Protein AF-A0A2X1SJS6-F1 (afdb_monomer_lite)

Sequence (218 aa):
MPFTRFRHQGGMMRRHAPERYYHTRVKRGVTGMHDTWLILGGQQWEADRELARETVSLRITGTNGQLPRRALQSTLLDRCESISATPLTVRNLCRPTLPAYPPAEDRYHWRVMSHLGTRFLNMMSSAEVLRGTLSLYNWREDELNNRRLDAILAVSHHRIQRFEQGFLLRGLDIEVTLDGSRFTGAGDVHLFGDMLNRFFRTVCRYESVQPADAHCST

InterPro domains:
  IPR010272 Type VI secretion system TssF [PF05947] (2-208)
  IPR010272 Type VI secretion system TssF [PTHR35370] (2-204)

Foldseek 3Di:
DEPVVVVVVDDPCPVPDDQKYKYWDWDQDPVRDIDIDIGIDHVVVVVCVVPPDDDDDDDDDDDDAPDDLVVQQPDFPQDDDPPDPDDDGDGDPDRDDHDQDQDPDDCLVVLVVVLLDLCNVVVPQFLVSVLVNVVSVVSVVDPLVVLQSVQFDGKHKDWDWDDDPNDIAIEIAIETEGAQVSHPHPVRVVVVQVVVQVVCVSNDPGPDYDRHDYDYDD

pLDDT: mean 77.94, std 13.9, range [31.02, 95.0]

Secondary structure (DSSP, 8-state):
-BTHHHHTT-SGGGGS--SSEEEEEEEE-TTS-EEEEEEEESHHHHHGGG-S-------------S--HHHHHH---------SSS------SSPPPPP-PPP-STTHHHHHHHHTSTTGGGG-SSHHHHHHHHGGG-TT--HHHHHHHHTEEEEEEEEEEEEETTEEEEEEEEEEEEEGGGSSSHHHHHHHHHHHHHHHHHH--SS-B----EEEE-

Structure (mmCIF, N/CA/C/O backbone):
data_AF-A0A2X1SJS6-F1
#
_entry.id   AF-A0A2X1SJS6-F1
#
loop_
_atom_site.group_PDB
_atom_site.id
_atom_site.type_symbol
_atom_site.label_atom_id
_atom_site.label_alt_id
_atom_site.label_comp_id
_atom_site.label_asym_id
_atom_site.label_entity_id
_atom_site.label_seq_id
_atom_site.pdbx_PDB_ins_code
_atom_site.Cartn_x
_atom_site.Cartn_y
_atom_site.Cartn_z
_atom_site.occupancy
_atom_site.B_iso_or_equiv
_atom_site.auth_seq_id
_atom_site.auth_comp_id
_atom_site.auth_asym_id
_atom_site.auth_atom_id
_atom_site.pdbx_PDB_model_num
ATOM 1 N N . MET A 1 1 ? 24.463 8.282 -15.030 1.00 64.62 1 MET A N 1
ATOM 2 C CA . MET A 1 1 ? 23.874 8.026 -13.686 1.00 64.62 1 MET A CA 1
ATOM 3 C C . MET A 1 1 ? 22.346 8.133 -13.721 1.00 64.62 1 MET A C 1
ATOM 5 O O . MET A 1 1 ? 21.852 8.904 -14.534 1.00 64.62 1 MET A O 1
ATOM 9 N N . PRO A 1 2 ? 21.584 7.410 -12.877 1.00 74.06 2 PRO A N 1
ATOM 10 C CA . PRO A 1 2 ? 20.136 7.609 -12.772 1.00 74.06 2 PRO A CA 1
ATOM 11 C C . PRO A 1 2 ? 19.808 8.997 -12.206 1.00 74.06 2 PRO A C 1
ATOM 13 O O . PRO A 1 2 ? 20.375 9.396 -11.186 1.00 74.06 2 PRO A O 1
ATOM 16 N N . PHE A 1 3 ? 18.860 9.701 -12.823 1.00 66.69 3 PHE A N 1
ATOM 17 C CA . PHE A 1 3 ? 18.430 11.049 -12.428 1.00 66.69 3 PHE A CA 1
ATOM 18 C C . PHE A 1 3 ? 17.933 11.139 -10.973 1.00 66.69 3 PHE A C 1
ATOM 20 O O . PHE A 1 3 ? 18.112 12.146 -10.289 1.00 66.69 3 PHE A O 1
ATOM 27 N N . THR A 1 4 ? 17.336 10.064 -10.457 1.00 66.50 4 THR A N 1
ATOM 28 C CA . THR A 1 4 ? 16.814 10.006 -9.085 1.00 66.50 4 THR A CA 1
ATOM 29 C C . THR A 1 4 ? 17.911 10.115 -8.022 1.00 66.50 4 THR A C 1
ATOM 31 O O . THR A 1 4 ? 17.668 10.699 -6.969 1.00 66.50 4 THR A O 1
ATOM 34 N N . ARG A 1 5 ? 19.143 9.654 -8.287 1.00 63.00 5 ARG A N 1
ATOM 35 C CA . ARG A 1 5 ? 20.213 9.637 -7.270 1.00 63.00 5 ARG A CA 1
ATOM 36 C C . ARG A 1 5 ? 20.606 11.023 -6.757 1.00 63.00 5 ARG A C 1
ATOM 38 O O . ARG A 1 5 ? 20.902 11.147 -5.577 1.00 63.00 5 ARG A O 1
ATOM 45 N N . PHE A 1 6 ? 20.574 12.053 -7.600 1.00 64.56 6 PHE A N 1
ATOM 46 C CA . PHE A 1 6 ? 20.927 13.415 -7.180 1.00 64.56 6 PHE A CA 1
ATOM 47 C C . PHE A 1 6 ? 19.705 14.292 -6.869 1.00 64.56 6 PHE A C 1
ATOM 49 O O . PHE A 1 6 ? 19.816 15.262 -6.125 1.00 64.56 6 PHE A O 1
ATOM 56 N N . ARG A 1 7 ? 18.505 13.953 -7.367 1.00 63.94 7 ARG A N 1
ATOM 57 C CA . ARG A 1 7 ? 17.276 14.697 -7.032 1.00 63.94 7 ARG A CA 1
ATOM 58 C C . ARG A 1 7 ? 16.832 14.488 -5.580 1.00 63.94 7 ARG A C 1
ATOM 60 O O . ARG A 1 7 ? 16.341 15.429 -4.961 1.00 63.94 7 ARG A O 1
ATOM 67 N N . HIS A 1 8 ? 17.022 13.288 -5.029 1.00 59.72 8 HIS A N 1
ATOM 68 C CA . HIS A 1 8 ? 16.677 12.990 -3.633 1.00 59.72 8 HIS A CA 1
ATOM 69 C C . HIS A 1 8 ? 17.567 13.723 -2.610 1.00 59.72 8 HIS A C 1
ATOM 71 O O . HIS A 1 8 ? 17.189 13.809 -1.447 1.00 59.72 8 HIS A O 1
ATOM 77 N N . GLN A 1 9 ? 18.696 14.306 -3.035 1.00 59.72 9 GLN A N 1
ATOM 78 C CA . GLN A 1 9 ? 19.573 15.123 -2.185 1.00 59.72 9 GLN A CA 1
ATOM 79 C C . GLN A 1 9 ? 19.167 16.608 -2.116 1.00 59.72 9 GLN A C 1
ATOM 81 O O . GLN A 1 9 ? 19.864 17.401 -1.497 1.00 59.72 9 GLN A O 1
ATOM 86 N N . GLY A 1 10 ? 18.022 16.982 -2.702 1.00 52.97 10 GLY A N 1
ATOM 87 C CA . GLY A 1 10 ? 17.385 18.280 -2.485 1.00 52.97 10 GLY A CA 1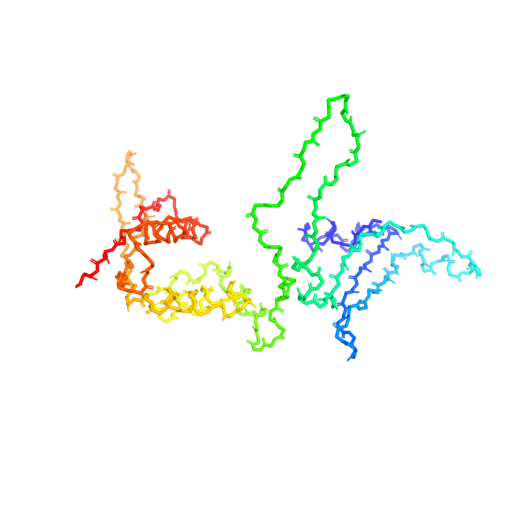
ATOM 88 C C . GLY A 1 10 ? 18.084 19.452 -3.176 1.00 52.97 10 GLY A C 1
ATOM 89 O O . GLY A 1 10 ? 18.996 20.044 -2.624 1.00 52.97 10 GLY A O 1
ATOM 90 N N . GLY A 1 11 ? 17.590 19.834 -4.360 1.00 51.78 11 GLY A N 1
ATOM 91 C CA . GLY A 1 11 ? 17.609 21.196 -4.934 1.00 51.78 11 GLY A CA 1
ATOM 92 C C . GLY A 1 11 ? 18.945 21.900 -5.245 1.00 51.78 11 GLY A C 1
ATOM 93 O O . GLY A 1 11 ? 19.028 22.587 -6.263 1.00 51.78 11 GLY A O 1
ATOM 94 N N . MET A 1 12 ? 19.994 21.740 -4.437 1.00 46.97 12 MET A N 1
ATOM 95 C CA . MET A 1 12 ? 21.245 22.507 -4.521 1.00 46.97 12 MET A CA 1
ATOM 96 C C . MET A 1 12 ? 22.206 22.027 -5.622 1.00 46.97 12 MET A C 1
ATOM 98 O O . MET A 1 12 ? 23.241 22.645 -5.856 1.00 46.97 12 MET A O 1
ATOM 102 N N . MET A 1 13 ? 21.859 20.979 -6.375 1.00 52.38 13 MET A N 1
ATOM 103 C CA . MET A 1 13 ? 22.708 20.427 -7.439 1.00 52.38 13 MET A CA 1
ATOM 104 C C . MET A 1 13 ? 22.302 20.821 -8.868 1.00 52.38 13 MET A C 1
ATOM 106 O O . MET A 1 13 ? 22.714 20.153 -9.808 1.00 52.38 13 MET A O 1
ATOM 110 N N . ARG A 1 14 ? 21.583 21.933 -9.105 1.00 53.19 14 ARG A N 1
ATOM 111 C CA . ARG A 1 14 ? 21.482 22.462 -10.491 1.00 53.19 14 ARG A CA 1
ATOM 112 C C . ARG A 1 14 ? 22.864 22.744 -11.109 1.00 53.19 14 ARG A C 1
ATOM 114 O O . ARG A 1 14 ? 23.004 22.636 -12.317 1.00 53.19 14 ARG A O 1
ATOM 121 N N . ARG A 1 15 ? 23.874 23.053 -10.281 1.00 55.06 15 ARG A N 1
ATOM 122 C CA . ARG A 1 15 ? 25.277 23.259 -10.692 1.00 55.06 15 ARG A CA 1
ATOM 123 C C . ARG A 1 15 ? 26.152 21.991 -10.663 1.00 55.06 15 ARG A C 1
ATOM 125 O O . ARG A 1 15 ? 27.258 22.037 -11.171 1.00 55.06 15 ARG A O 1
ATOM 132 N N . HIS A 1 16 ? 25.668 20.885 -10.091 1.00 58.38 16 HIS A N 1
ATOM 133 C CA . HIS A 1 16 ? 26.408 19.616 -9.943 1.00 58.38 16 HIS A CA 1
ATOM 134 C C . HIS A 1 16 ? 25.675 18.440 -10.609 1.00 58.38 16 HIS A C 1
ATOM 136 O O . HIS A 1 16 ? 25.892 17.279 -10.259 1.00 58.38 16 HIS A O 1
ATOM 142 N N . ALA A 1 17 ? 24.753 18.723 -11.534 1.00 63.69 17 ALA A N 1
ATOM 143 C CA . ALA A 1 17 ? 24.128 17.673 -12.321 1.00 63.69 17 ALA A CA 1
ATOM 144 C C . ALA A 1 17 ? 25.237 16.948 -13.108 1.00 63.69 17 ALA A C 1
ATOM 146 O O . ALA A 1 17 ? 26.016 17.621 -13.783 1.00 63.69 17 ALA A O 1
ATOM 147 N N . PRO A 1 18 ? 25.341 15.609 -13.022 1.00 70.94 18 PRO A N 1
ATOM 148 C CA . PRO A 1 18 ? 26.356 14.868 -13.759 1.00 70.94 18 PRO A CA 1
ATOM 149 C C . PRO A 1 18 ? 26.253 15.145 -15.259 1.00 70.94 18 PRO A C 1
ATOM 151 O O . PRO A 1 18 ? 25.148 15.253 -15.791 1.00 70.94 18 PRO A O 1
ATOM 154 N N . GLU A 1 19 ? 27.389 15.171 -15.950 1.00 73.06 19 GLU A N 1
ATOM 155 C CA . GLU A 1 19 ? 27.455 15.467 -17.388 1.00 73.06 19 GLU A CA 1
ATOM 156 C C . GLU A 1 19 ? 26.656 14.472 -18.246 1.00 73.06 19 GLU A C 1
ATOM 158 O O . GLU A 1 19 ? 26.154 14.834 -19.309 1.00 73.06 19 GLU A O 1
ATOM 163 N N . ARG A 1 20 ? 26.478 13.237 -17.748 1.00 79.62 20 ARG A N 1
ATOM 164 C CA . ARG A 1 20 ? 25.642 12.187 -18.345 1.00 79.62 20 ARG A CA 1
ATOM 165 C C . ARG A 1 20 ? 24.699 11.564 -17.317 1.00 79.62 20 ARG A C 1
ATOM 167 O O . ARG A 1 20 ? 25.103 10.848 -16.384 1.00 79.62 20 ARG A O 1
ATOM 174 N N . TYR A 1 21 ? 23.404 11.734 -17.532 1.00 83.44 21 TYR A N 1
ATOM 175 C CA . TYR A 1 21 ? 22.364 11.066 -16.765 1.00 83.44 21 TYR A CA 1
ATOM 176 C C . TYR A 1 21 ? 21.278 10.474 -17.660 1.00 83.44 21 TYR A C 1
ATOM 178 O O . TYR A 1 21 ? 21.194 10.731 -18.857 1.00 83.44 21 TYR A O 1
ATOM 186 N N . TYR A 1 22 ? 20.459 9.617 -17.063 1.00 86.62 22 TYR A N 1
ATOM 187 C CA . TYR A 1 22 ? 19.263 9.105 -17.707 1.00 86.62 22 TYR A CA 1
ATOM 188 C C . TYR A 1 22 ? 18.084 9.169 -16.745 1.00 86.62 22 TYR A C 1
ATOM 190 O O . TYR A 1 22 ? 18.238 9.065 -15.523 1.00 86.62 22 TYR A O 1
ATOM 198 N N . HIS A 1 23 ? 16.899 9.326 -17.308 1.00 86.06 23 HIS A N 1
ATOM 199 C CA . HIS A 1 23 ? 15.633 9.302 -16.604 1.00 86.06 23 HIS A CA 1
ATOM 200 C C . HIS A 1 23 ? 14.711 8.298 -17.285 1.00 86.06 23 HIS A C 1
ATOM 202 O O . HIS A 1 23 ? 14.629 8.252 -18.509 1.00 86.06 23 HIS A O 1
ATOM 208 N N . THR A 1 24 ? 13.998 7.503 -16.497 1.00 88.50 24 THR A N 1
ATOM 209 C CA . THR A 1 24 ? 13.002 6.569 -17.015 1.00 88.50 24 THR A CA 1
ATOM 210 C C . THR A 1 24 ? 11.603 7.068 -16.689 1.00 88.50 24 THR A C 1
ATOM 212 O O . THR A 1 24 ? 11.340 7.578 -15.599 1.00 88.50 24 THR A O 1
ATOM 215 N N . ARG A 1 25 ? 10.686 6.951 -17.648 1.00 87.44 25 ARG A N 1
ATOM 216 C CA . ARG A 1 25 ? 9.253 7.168 -17.419 1.00 87.44 25 ARG A CA 1
ATOM 217 C C . ARG A 1 25 ? 8.507 5.912 -17.794 1.00 87.44 25 ARG A C 1
ATOM 219 O O . ARG A 1 25 ? 8.767 5.334 -18.840 1.00 87.44 25 ARG A O 1
ATOM 226 N N . VAL A 1 26 ? 7.552 5.536 -16.962 1.00 86.69 26 VAL A N 1
ATOM 227 C CA . VAL A 1 26 ? 6.629 4.449 -17.264 1.00 86.69 26 VAL A CA 1
ATOM 228 C C . VAL A 1 26 ? 5.256 5.064 -17.479 1.00 86.69 26 VAL A C 1
ATOM 230 O O . VAL A 1 26 ? 4.818 5.894 -16.678 1.00 86.69 26 VAL A O 1
ATOM 233 N N . LYS A 1 27 ? 4.596 4.697 -18.575 1.00 84.12 27 LYS A N 1
ATOM 234 C CA . LYS A 1 27 ? 3.223 5.111 -18.869 1.00 84.12 27 LYS A CA 1
ATOM 235 C C . LYS A 1 27 ? 2.414 3.884 -19.262 1.00 84.12 27 LYS A C 1
ATOM 237 O O . LYS A 1 27 ? 2.908 3.020 -19.975 1.00 84.12 27 LYS A O 1
ATOM 242 N N . ARG A 1 28 ? 1.168 3.807 -18.801 1.00 81.69 28 ARG A N 1
ATOM 243 C CA . ARG A 1 28 ? 0.243 2.762 -19.238 1.00 81.69 28 ARG A CA 1
ATOM 244 C C . ARG A 1 28 ? -0.192 3.046 -20.680 1.00 81.69 28 ARG A C 1
ATOM 246 O O . ARG A 1 28 ? -0.687 4.139 -20.963 1.00 81.69 28 ARG A O 1
ATOM 253 N N . GLY A 1 29 ? 0.050 2.092 -21.570 1.00 79.50 29 GLY A N 1
ATOM 254 C CA . GLY A 1 29 ? -0.373 2.116 -22.965 1.00 79.50 29 GLY A CA 1
ATOM 255 C C . GLY A 1 29 ? -1.843 1.718 -23.128 1.00 79.50 29 GLY A C 1
ATOM 256 O O . GLY A 1 29 ? -2.503 1.284 -22.181 1.00 79.50 29 GLY A O 1
ATOM 257 N N . VAL A 1 30 ? -2.359 1.842 -24.353 1.0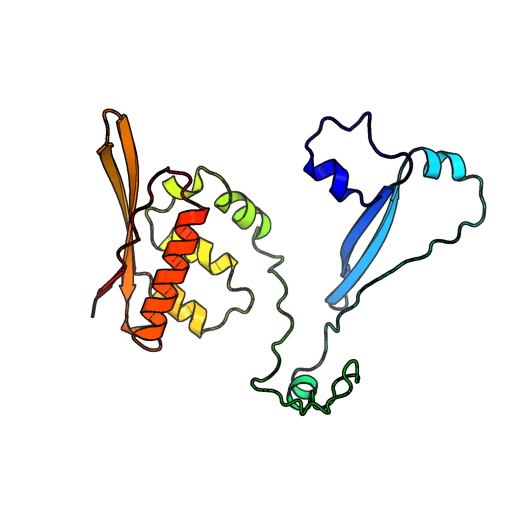0 78.44 30 VAL A N 1
ATOM 258 C CA . VAL A 1 30 ? -3.777 1.584 -24.691 1.00 78.44 30 VAL A CA 1
ATOM 259 C C . VAL A 1 30 ? -4.196 0.121 -24.518 1.00 78.44 30 VAL A C 1
ATOM 261 O O . VAL A 1 30 ? -5.350 -0.162 -24.227 1.00 78.44 30 VAL A O 1
ATOM 264 N N . THR A 1 31 ? -3.250 -0.812 -24.626 1.00 79.25 31 THR A N 1
ATOM 265 C CA . THR A 1 31 ? -3.466 -2.253 -24.408 1.00 79.25 31 THR A CA 1
ATOM 266 C C . THR A 1 31 ? -3.491 -2.632 -22.923 1.00 79.25 31 THR A C 1
ATOM 268 O O . THR A 1 31 ? -3.658 -3.798 -22.570 1.00 79.25 31 THR A O 1
ATOM 271 N N . GLY A 1 32 ? -3.278 -1.663 -22.026 1.00 76.25 32 GLY A N 1
ATOM 272 C CA . GLY A 1 32 ? -3.130 -1.885 -20.592 1.00 76.25 32 GLY A CA 1
ATOM 273 C C . GLY A 1 32 ? -1.736 -2.358 -20.165 1.00 76.25 32 GLY A C 1
ATOM 274 O O . GLY A 1 32 ? -1.520 -2.517 -18.962 1.00 76.25 32 GLY A O 1
ATOM 275 N N . MET A 1 33 ? -0.804 -2.554 -21.106 1.00 81.06 33 MET A N 1
ATOM 276 C CA . MET A 1 33 ? 0.618 -2.796 -20.831 1.00 81.06 33 MET A CA 1
ATOM 277 C C . MET A 1 33 ? 1.344 -1.495 -20.456 1.00 81.06 33 MET A C 1
ATOM 279 O O . MET A 1 33 ? 0.790 -0.404 -20.583 1.00 81.06 33 MET A O 1
ATOM 283 N N . HIS A 1 34 ? 2.573 -1.602 -19.953 1.00 84.38 34 HIS A N 1
ATOM 284 C CA . HIS A 1 34 ? 3.372 -0.449 -19.541 1.00 84.38 34 HIS A CA 1
ATOM 285 C C . HIS A 1 34 ? 4.489 -0.182 -20.548 1.00 84.38 34 HIS A C 1
ATOM 287 O O . HIS A 1 34 ? 5.372 -1.018 -20.728 1.00 84.38 34 HIS A O 1
ATOM 293 N N . ASP A 1 35 ? 4.484 1.012 -21.131 1.00 87.25 35 ASP A N 1
ATOM 294 C CA . ASP A 1 35 ? 5.551 1.493 -21.998 1.00 87.25 35 ASP A CA 1
ATOM 295 C C . ASP A 1 35 ? 6.622 2.168 -21.141 1.00 87.25 35 ASP A C 1
ATOM 297 O O . ASP A 1 35 ? 6.330 3.069 -20.341 1.00 87.25 35 ASP A O 1
ATOM 301 N N . THR A 1 36 ? 7.871 1.735 -21.308 1.00 89.19 36 THR A N 1
ATOM 302 C CA . THR A 1 36 ? 9.025 2.315 -20.614 1.00 89.19 36 THR A CA 1
ATOM 303 C C . THR A 1 36 ? 9.815 3.192 -21.570 1.00 89.19 36 THR A C 1
ATOM 305 O O . THR A 1 36 ? 10.354 2.726 -22.568 1.00 89.19 36 THR A O 1
ATOM 308 N N . TRP A 1 37 ? 9.915 4.468 -21.227 1.00 89.50 37 TRP A N 1
ATOM 309 C CA . TRP A 1 37 ? 10.665 5.474 -21.960 1.00 89.50 37 TRP A CA 1
ATOM 310 C C . TRP A 1 37 ? 11.998 5.703 -21.264 1.00 89.50 37 TRP A C 1
ATOM 312 O O . TRP A 1 37 ? 12.022 6.035 -20.075 1.00 89.50 37 TRP A O 1
ATOM 322 N N . LEU A 1 38 ? 13.093 5.563 -22.005 1.00 89.06 38 LEU A N 1
ATOM 323 C CA . LEU A 1 38 ? 14.422 5.970 -21.569 1.00 89.06 38 LEU A CA 1
ATOM 324 C C . LEU A 1 38 ? 14.736 7.341 -22.161 1.00 89.06 38 LEU A C 1
ATOM 326 O O . LEU A 1 38 ? 14.712 7.523 -23.373 1.00 89.06 38 LEU A O 1
ATOM 330 N N . ILE A 1 39 ? 15.033 8.298 -21.292 1.00 87.94 39 ILE A N 1
ATOM 331 C CA . ILE A 1 39 ? 15.390 9.662 -21.663 1.00 87.94 39 ILE A CA 1
ATOM 332 C C . ILE A 1 39 ? 16.837 9.866 -21.238 1.00 87.94 39 ILE A C 1
ATOM 334 O O . ILE A 1 39 ? 17.151 9.777 -20.050 1.00 87.94 39 ILE A O 1
ATOM 338 N N . LEU A 1 40 ? 17.714 10.123 -22.199 1.00 85.50 40 LEU A N 1
ATOM 339 C CA . LEU A 1 40 ? 19.104 10.489 -21.947 1.00 85.50 40 LEU A CA 1
ATOM 340 C C . LEU A 1 40 ? 19.188 12.012 -21.822 1.00 85.50 40 LEU A C 1
ATOM 342 O O . LEU A 1 40 ? 18.532 12.730 -22.575 1.00 85.50 40 LEU A O 1
ATOM 346 N N . GLY A 1 41 ? 19.937 12.504 -20.839 1.00 79.50 41 GLY A N 1
ATOM 347 C CA . GLY A 1 41 ? 20.079 13.936 -20.592 1.00 79.50 41 GLY A CA 1
ATOM 348 C C . GLY A 1 41 ? 21.423 14.280 -19.961 1.00 79.50 41 GLY A C 1
ATOM 349 O O . GLY A 1 41 ? 22.054 13.443 -19.315 1.00 79.50 41 GLY A O 1
ATOM 350 N N . GLY A 1 42 ? 21.867 15.517 -20.160 1.00 77.81 42 GLY A N 1
ATOM 351 C CA . GLY A 1 42 ? 23.171 16.003 -19.709 1.00 77.81 42 GLY A CA 1
ATOM 352 C C . GLY A 1 42 ? 23.887 16.769 -20.817 1.00 77.81 42 GLY A C 1
ATOM 353 O O . GLY A 1 42 ? 23.684 16.481 -21.992 1.00 77.81 42 GLY A O 1
ATOM 354 N N . GLN A 1 43 ? 24.701 17.759 -20.440 1.00 69.62 43 GLN A N 1
ATOM 355 C CA . GLN A 1 43 ? 25.322 18.687 -21.393 1.00 69.62 43 GLN A CA 1
ATOM 356 C C . GLN A 1 43 ? 26.241 17.982 -22.401 1.00 69.62 43 GLN A C 1
ATOM 358 O O . GLN A 1 43 ? 26.314 18.405 -23.548 1.00 69.62 43 GLN A O 1
ATOM 363 N N . GLN A 1 44 ? 26.878 16.871 -22.013 1.00 67.94 44 GLN A N 1
ATOM 364 C CA . GLN A 1 44 ? 27.699 16.083 -22.937 1.00 67.94 44 GLN A CA 1
ATOM 365 C C . GLN A 1 44 ? 26.868 15.305 -23.958 1.00 67.94 44 GLN A C 1
ATOM 367 O O . GLN A 1 44 ? 27.261 15.255 -25.109 1.00 67.94 44 GLN A O 1
ATOM 372 N N . TRP A 1 45 ? 25.692 14.772 -23.598 1.00 67.38 45 TRP A N 1
ATOM 373 C CA . TRP A 1 45 ? 24.807 14.139 -24.592 1.00 67.38 45 TRP A CA 1
ATOM 374 C C . TRP A 1 45 ? 24.255 15.146 -25.608 1.00 67.38 45 TRP A C 1
ATOM 376 O O . TRP A 1 45 ? 23.914 14.766 -26.722 1.00 67.38 45 TRP A O 1
ATOM 386 N N . GLU A 1 46 ? 24.117 16.418 -25.224 1.00 65.50 46 GLU A N 1
ATOM 387 C CA . GLU A 1 46 ? 23.695 17.481 -26.140 1.00 65.50 46 GLU A CA 1
ATOM 388 C C . GLU A 1 46 ? 24.835 17.948 -27.052 1.00 65.50 46 GLU A C 1
ATOM 390 O O . GLU A 1 46 ? 24.577 18.214 -28.224 1.00 65.50 46 GLU A O 1
ATOM 395 N N . ALA A 1 47 ? 26.072 17.998 -26.542 1.00 64.00 47 ALA A N 1
ATOM 396 C CA . ALA A 1 47 ? 27.273 18.313 -27.319 1.00 64.00 47 ALA A CA 1
ATOM 397 C C . ALA A 1 47 ? 27.668 17.181 -28.288 1.00 64.00 47 ALA A C 1
ATOM 399 O O . ALA A 1 47 ? 28.053 17.449 -29.420 1.00 64.00 47 ALA A O 1
ATOM 400 N N . ASP A 1 48 ? 27.486 15.923 -27.878 1.00 63.38 48 ASP A N 1
ATOM 401 C CA . ASP A 1 48 ? 27.793 14.719 -28.664 1.00 63.38 48 ASP A CA 1
ATOM 402 C C . ASP A 1 48 ? 26.721 14.404 -29.736 1.00 63.38 48 ASP A C 1
ATOM 404 O O . ASP A 1 48 ? 26.834 13.411 -30.454 1.00 63.38 48 ASP A O 1
ATOM 408 N N . ARG A 1 49 ? 25.692 15.254 -29.913 1.00 60.56 49 ARG A N 1
ATOM 409 C CA . ARG A 1 49 ? 24.615 15.071 -30.917 1.00 60.56 49 ARG A CA 1
ATOM 410 C C . ARG A 1 49 ? 25.097 14.989 -32.370 1.00 60.56 49 ARG A C 1
ATOM 412 O O . ARG A 1 49 ? 24.314 14.599 -33.234 1.00 60.56 49 ARG A O 1
ATOM 419 N N . GLU A 1 50 ? 26.344 15.362 -32.647 1.00 59.88 50 GLU A N 1
ATOM 420 C CA . GLU A 1 50 ? 26.978 15.220 -33.963 1.00 59.88 50 GLU A CA 1
ATOM 421 C C . GLU A 1 50 ? 27.390 13.768 -34.286 1.00 59.88 50 GLU A C 1
ATOM 423 O O . GLU A 1 50 ? 27.634 13.434 -35.448 1.00 59.88 50 GLU A O 1
ATOM 428 N N . LEU A 1 51 ? 27.416 12.866 -33.295 1.00 58.09 51 LEU A N 1
ATOM 429 C CA . LEU A 1 51 ? 27.668 11.440 -33.507 1.00 58.09 51 LEU A CA 1
ATOM 430 C C . LEU A 1 51 ? 26.423 10.756 -34.090 1.00 58.09 51 LEU A C 1
ATOM 432 O O . LEU A 1 51 ? 25.427 10.518 -33.414 1.00 58.09 51 LEU A O 1
ATOM 436 N N . ALA A 1 52 ? 26.499 10.373 -35.367 1.00 62.22 52 ALA A N 1
ATOM 437 C CA . ALA A 1 52 ? 25.381 9.777 -36.105 1.00 62.22 52 ALA A CA 1
ATOM 438 C C . ALA A 1 52 ? 24.876 8.428 -35.541 1.00 62.22 52 ALA A C 1
ATOM 440 O O . ALA A 1 52 ? 23.774 7.997 -35.891 1.00 62.22 52 ALA A O 1
ATOM 441 N N . ARG A 1 53 ? 25.671 7.730 -34.712 1.00 65.38 53 ARG A N 1
ATOM 442 C CA . ARG A 1 53 ? 25.312 6.441 -34.094 1.00 65.38 53 ARG A CA 1
ATOM 443 C C . ARG A 1 53 ? 26.010 6.240 -32.752 1.00 65.38 53 ARG A C 1
ATOM 445 O O . ARG A 1 53 ? 27.231 6.134 -32.698 1.00 65.38 53 ARG A O 1
ATOM 452 N N . GLU A 1 54 ? 25.220 6.042 -31.705 1.00 74.00 54 GLU A N 1
ATOM 453 C CA . GLU A 1 54 ? 25.688 5.639 -30.378 1.00 74.00 54 GLU A CA 1
ATOM 454 C C . GLU A 1 54 ? 24.999 4.337 -29.958 1.00 74.00 54 GLU A C 1
ATOM 456 O O . GLU A 1 54 ? 23.810 4.136 -30.206 1.00 74.00 54 GLU A O 1
ATOM 461 N N . THR A 1 55 ? 25.746 3.425 -29.332 1.00 82.19 55 THR A N 1
ATOM 462 C CA . THR A 1 55 ? 25.201 2.155 -28.826 1.00 82.19 55 THR A CA 1
ATOM 463 C C . THR A 1 55 ? 25.066 2.224 -27.313 1.00 82.19 55 THR A C 1
ATOM 465 O O . THR A 1 55 ? 26.043 2.468 -26.607 1.00 82.19 55 THR A O 1
ATOM 468 N N . VAL A 1 56 ? 23.861 1.968 -26.802 1.00 84.06 56 VAL A N 1
ATOM 469 C CA . VAL A 1 56 ? 23.577 1.961 -25.362 1.00 84.06 56 VAL A CA 1
ATOM 470 C C . VAL A 1 56 ? 23.296 0.534 -24.904 1.00 84.06 56 VAL A C 1
ATOM 472 O O . VAL A 1 56 ? 22.367 -0.109 -25.386 1.00 84.06 56 VAL A O 1
ATOM 475 N N . SER A 1 57 ? 24.079 0.049 -23.939 1.00 90.50 57 SER A N 1
ATOM 476 C CA . SER A 1 57 ? 23.823 -1.232 -23.272 1.00 90.50 57 SER A CA 1
ATOM 477 C C . SER A 1 57 ? 22.852 -1.039 -22.107 1.00 90.50 57 SER A C 1
ATOM 479 O O . SER A 1 57 ? 23.076 -0.203 -21.227 1.00 90.50 57 SER A O 1
ATOM 481 N N . LEU A 1 58 ? 21.759 -1.804 -22.106 1.00 89.25 58 LEU A N 1
ATOM 482 C CA . LEU A 1 58 ? 20.677 -1.702 -21.130 1.00 89.25 58 LEU A CA 1
ATOM 483 C C . LEU A 1 58 ? 20.537 -3.010 -20.355 1.00 89.25 58 LEU A C 1
ATOM 485 O O . LEU A 1 58 ? 20.429 -4.083 -20.941 1.00 89.25 58 LEU A O 1
ATOM 489 N N . ARG A 1 59 ? 20.465 -2.911 -19.025 1.00 93.31 59 ARG A N 1
ATOM 490 C CA . ARG A 1 59 ? 20.083 -4.025 -18.150 1.00 93.31 59 ARG A CA 1
ATOM 491 C C . ARG A 1 59 ? 18.688 -3.760 -17.597 1.00 93.31 59 ARG A C 1
ATOM 493 O O . ARG A 1 59 ? 18.515 -2.829 -16.811 1.00 93.31 59 ARG A O 1
ATOM 500 N N . ILE A 1 60 ? 17.713 -4.562 -18.017 1.00 90.56 60 ILE A N 1
ATOM 501 C CA . ILE A 1 60 ? 16.289 -4.370 -17.713 1.00 90.56 60 ILE A CA 1
ATOM 502 C C . ILE A 1 60 ? 15.755 -5.625 -17.022 1.00 90.56 60 ILE A C 1
ATOM 504 O O . ILE A 1 60 ? 15.967 -6.734 -17.503 1.00 90.56 60 ILE A O 1
ATOM 508 N N . THR A 1 61 ? 15.042 -5.444 -15.912 1.00 91.62 61 THR A N 1
ATOM 509 C CA . THR A 1 61 ? 14.297 -6.520 -15.247 1.00 91.62 61 THR A CA 1
ATOM 510 C C . THR A 1 61 ? 12.828 -6.408 -15.633 1.00 91.62 61 THR A C 1
ATOM 512 O O . THR A 1 61 ? 12.204 -5.377 -15.384 1.00 91.62 61 THR A O 1
ATOM 515 N N . GLY A 1 62 ? 12.283 -7.456 -16.251 1.00 87.31 62 GLY A N 1
ATOM 516 C CA . GLY A 1 62 ? 10.878 -7.537 -16.648 1.00 87.31 62 GLY A CA 1
ATOM 517 C C . GLY A 1 62 ? 10.047 -8.386 -15.689 1.00 87.31 62 GLY A C 1
ATOM 518 O O . GLY A 1 62 ? 10.571 -9.237 -14.976 1.00 87.31 62 GLY A O 1
ATOM 519 N N . THR A 1 63 ? 8.734 -8.165 -15.699 1.00 86.25 63 THR A N 1
ATOM 520 C CA . THR A 1 63 ? 7.755 -9.053 -15.064 1.00 86.25 63 THR A CA 1
ATOM 521 C C . THR A 1 63 ? 6.614 -9.336 -16.031 1.00 86.25 63 THR A C 1
ATOM 523 O O . THR A 1 63 ? 6.341 -8.556 -16.945 1.00 86.25 63 THR A O 1
ATOM 526 N N . ASN A 1 64 ? 5.939 -10.456 -15.813 1.00 83.12 64 ASN A N 1
ATOM 527 C CA . ASN A 1 64 ? 4.796 -10.875 -16.600 1.00 83.12 64 ASN A CA 1
ATOM 528 C C . ASN A 1 64 ? 3.539 -10.131 -16.131 1.00 83.12 64 ASN A C 1
ATOM 530 O O . ASN A 1 64 ? 3.096 -10.305 -14.999 1.00 83.12 64 ASN A O 1
ATOM 534 N N . GLY A 1 65 ? 2.977 -9.287 -16.999 1.00 79.75 65 GLY A N 1
ATOM 535 C CA . GLY A 1 65 ? 1.794 -8.480 -16.690 1.00 79.75 65 GLY A CA 1
ATOM 536 C C . GLY A 1 65 ? 0.485 -9.263 -16.810 1.00 79.75 65 GLY A C 1
ATOM 537 O O . GLY A 1 65 ? -0.017 -9.827 -15.844 1.00 79.75 65 GLY A O 1
ATOM 538 N N . GLN A 1 66 ? -0.090 -9.289 -18.012 1.00 73.44 66 GLN A N 1
ATOM 539 C CA . GLN A 1 66 ? -1.438 -9.810 -18.277 1.00 73.44 66 GLN A CA 1
ATOM 540 C C . GLN A 1 66 ? -1.485 -11.343 -18.416 1.00 73.44 66 GLN A C 1
ATOM 542 O O . GLN A 1 66 ? -2.059 -11.869 -19.368 1.00 73.44 66 GLN A O 1
ATOM 547 N N . LEU A 1 67 ? -0.879 -12.087 -17.486 1.00 75.38 67 LEU A N 1
ATOM 548 C CA . LEU A 1 67 ? -1.015 -13.544 -17.493 1.00 75.38 67 LEU A CA 1
ATOM 549 C C . LEU A 1 67 ? -2.410 -13.964 -16.988 1.00 75.38 67 LEU A C 1
ATOM 551 O O . LEU A 1 67 ? -2.867 -13.468 -15.953 1.00 75.38 67 LEU A O 1
ATOM 555 N N . PRO A 1 68 ? -3.100 -14.898 -17.671 1.00 69.19 68 PRO A N 1
ATOM 556 C CA . PRO A 1 68 ? -4.415 -15.350 -17.239 1.00 69.19 68 PRO A CA 1
ATOM 557 C C . PRO A 1 68 ? -4.335 -16.100 -15.901 1.00 69.19 68 PRO A C 1
ATOM 559 O O . PRO A 1 68 ? -3.468 -16.947 -15.694 1.00 69.19 68 PRO A O 1
ATOM 562 N N . ARG A 1 69 ? -5.312 -15.857 -15.013 1.00 66.88 69 ARG A N 1
ATOM 563 C CA . ARG A 1 69 ? -5.425 -16.490 -13.677 1.00 66.88 69 ARG A CA 1
ATOM 564 C C . ARG A 1 69 ? -5.277 -18.015 -13.709 1.00 66.88 69 ARG A C 1
ATOM 566 O O . ARG A 1 69 ? -4.670 -18.585 -12.811 1.00 66.88 69 ARG A O 1
ATOM 573 N N . ARG A 1 70 ? -5.828 -18.670 -14.739 1.00 62.12 70 ARG A N 1
ATOM 574 C CA . ARG A 1 70 ? -5.767 -20.132 -14.899 1.00 62.12 70 ARG A CA 1
ATOM 575 C C . ARG A 1 70 ? -4.339 -20.636 -15.108 1.00 62.12 70 ARG A C 1
ATOM 577 O O . ARG A 1 70 ? -3.995 -21.663 -14.541 1.00 62.12 70 ARG A O 1
ATOM 584 N N . ALA A 1 71 ? -3.501 -19.883 -15.823 1.00 65.00 71 ALA A N 1
ATOM 585 C CA . ALA A 1 71 ? -2.099 -20.244 -16.012 1.00 65.00 71 ALA A CA 1
ATOM 586 C C . ALA A 1 71 ? -1.324 -20.230 -14.682 1.00 65.00 71 ALA A C 1
ATOM 588 O O . ALA A 1 71 ? -0.498 -21.104 -14.463 1.00 65.00 71 ALA A O 1
ATOM 589 N N . LEU A 1 72 ? -1.642 -19.307 -13.763 1.00 64.75 72 LEU A N 1
ATOM 590 C CA . LEU A 1 72 ? -1.017 -19.219 -12.431 1.00 64.75 72 LEU A CA 1
ATOM 591 C C . LEU A 1 72 ? -1.492 -20.300 -11.444 1.00 64.75 72 LEU A C 1
ATOM 593 O O . LEU A 1 72 ? -0.828 -20.575 -10.449 1.00 64.75 72 LEU A O 1
ATOM 597 N N . GLN A 1 73 ? -2.657 -20.909 -11.679 1.00 63.62 73 GLN A N 1
ATOM 598 C CA . GLN A 1 73 ? -3.141 -22.021 -10.852 1.00 63.62 73 GLN A CA 1
ATOM 599 C C . GLN A 1 73 ? -2.464 -23.341 -11.228 1.00 63.62 73 GLN A C 1
ATOM 601 O O . GLN A 1 73 ? -2.238 -24.174 -10.355 1.00 63.62 73 GLN A O 1
ATOM 606 N N . SER A 1 74 ? -2.126 -23.514 -12.509 1.00 64.12 74 SER A N 1
ATOM 607 C CA . SER A 1 74 ? -1.403 -24.680 -13.022 1.00 64.12 74 SER A CA 1
ATOM 608 C C . SER A 1 74 ? 0.120 -24.540 -12.957 1.00 64.12 74 SER A C 1
ATOM 610 O O . SER A 1 74 ? 0.820 -25.510 -13.233 1.00 64.12 74 SER A O 1
ATOM 612 N N . THR A 1 75 ? 0.660 -23.359 -12.628 1.00 64.44 75 THR A N 1
ATOM 613 C CA . THR A 1 75 ? 2.111 -23.177 -12.478 1.00 64.44 75 THR A CA 1
ATOM 614 C C . THR A 1 75 ? 2.598 -23.884 -11.222 1.00 64.44 75 THR A C 1
ATOM 616 O O . THR A 1 75 ? 2.416 -23.398 -10.102 1.00 64.44 75 THR A O 1
ATOM 619 N N . LEU A 1 76 ? 3.240 -25.030 -11.420 1.00 66.19 76 LEU A N 1
ATOM 620 C CA . LEU A 1 76 ? 4.034 -25.698 -10.404 1.00 66.19 76 LEU A CA 1
ATOM 621 C C . LEU A 1 76 ? 5.445 -25.113 -10.444 1.00 66.19 76 LEU A C 1
ATOM 623 O O . LEU A 1 76 ? 6.123 -25.163 -11.465 1.00 66.19 76 LEU A O 1
ATOM 627 N N . LEU A 1 77 ? 5.861 -24.518 -9.328 1.00 68.56 77 LEU A N 1
ATOM 628 C CA . LEU A 1 77 ? 7.257 -24.178 -9.081 1.00 68.56 77 LEU A CA 1
ATOM 629 C C . LEU A 1 77 ? 7.873 -25.384 -8.365 1.00 68.56 77 LEU A C 1
ATOM 631 O O . LEU A 1 77 ? 7.813 -25.470 -7.141 1.00 68.56 77 LEU A O 1
ATOM 635 N N . ASP A 1 78 ? 8.349 -26.357 -9.136 1.00 71.00 78 ASP A N 1
ATOM 636 C CA . ASP A 1 78 ? 8.860 -27.649 -8.651 1.00 71.00 78 ASP A CA 1
ATOM 637 C C . ASP A 1 78 ? 10.374 -27.822 -8.868 1.00 71.00 78 ASP A C 1
ATOM 639 O O . ASP A 1 78 ? 10.982 -28.748 -8.330 1.00 71.00 78 ASP A O 1
ATOM 643 N N . ARG A 1 79 ? 11.002 -26.902 -9.608 1.00 69.75 79 ARG A N 1
ATOM 644 C CA . ARG A 1 79 ? 12.438 -26.904 -9.902 1.00 69.75 79 ARG A CA 1
ATOM 645 C C . ARG A 1 79 ? 13.130 -25.679 -9.320 1.00 69.75 79 ARG A C 1
ATOM 647 O O . ARG A 1 79 ? 12.634 -24.560 -9.424 1.00 69.75 79 ARG A O 1
ATOM 654 N N . CYS A 1 80 ? 14.309 -25.907 -8.752 1.00 71.88 80 CYS A N 1
ATOM 655 C CA . CYS A 1 80 ? 15.275 -24.871 -8.409 1.00 71.88 80 CYS A CA 1
ATOM 656 C C . CYS A 1 80 ? 16.472 -25.011 -9.355 1.00 71.88 80 CYS A C 1
ATOM 658 O O . CYS A 1 80 ? 16.896 -26.132 -9.636 1.00 71.88 80 CYS A O 1
ATOM 660 N N . GLU A 1 81 ? 17.011 -23.901 -9.855 1.00 75.88 81 GLU A N 1
ATOM 661 C CA . GLU A 1 81 ? 18.278 -23.928 -10.584 1.00 75.88 81 GLU A CA 1
ATOM 662 C C . GLU A 1 81 ? 19.386 -24.290 -9.580 1.00 75.88 81 GLU A C 1
ATOM 664 O O . GLU A 1 81 ? 19.547 -23.621 -8.557 1.00 75.88 81 GLU A O 1
ATOM 669 N N . SER A 1 82 ? 20.071 -25.418 -9.802 1.00 65.50 82 SER A N 1
ATOM 670 C CA . SER A 1 82 ? 21.015 -26.021 -8.849 1.00 65.50 82 SER A CA 1
ATOM 671 C C . SER A 1 82 ? 22.243 -25.139 -8.612 1.00 65.50 82 SER A C 1
ATOM 673 O O . SER A 1 82 ? 23.291 -25.322 -9.221 1.00 65.50 82 SER A O 1
ATOM 675 N N . ILE A 1 83 ? 22.124 -24.203 -7.672 1.00 65.88 83 ILE A N 1
ATOM 676 C CA . ILE A 1 83 ? 23.240 -23.408 -7.131 1.00 65.88 83 ILE A CA 1
ATOM 677 C C . ILE A 1 83 ? 23.968 -24.186 -6.010 1.00 65.88 83 ILE A C 1
ATOM 679 O O . ILE A 1 83 ? 25.078 -23.846 -5.613 1.00 65.88 83 ILE A O 1
ATOM 683 N N . SER A 1 84 ? 23.354 -25.259 -5.501 1.00 65.69 84 SER A N 1
ATOM 684 C CA . SER A 1 84 ? 23.818 -26.056 -4.360 1.00 65.69 84 SER A CA 1
ATOM 685 C C . SER A 1 84 ? 24.084 -27.510 -4.762 1.00 65.69 84 SER A C 1
ATOM 687 O O . SER A 1 84 ? 23.340 -28.078 -5.560 1.00 65.69 84 SER A O 1
ATOM 689 N N . ALA A 1 85 ? 25.106 -28.126 -4.155 1.00 73.44 85 ALA A N 1
ATOM 690 C CA . ALA A 1 85 ? 25.436 -29.545 -4.324 1.00 73.44 85 ALA A CA 1
ATOM 691 C C . ALA A 1 85 ? 24.371 -30.497 -3.739 1.00 73.44 85 ALA A C 1
ATOM 693 O O . ALA A 1 85 ? 24.292 -31.657 -4.139 1.00 73.44 85 ALA A O 1
ATOM 694 N N . THR A 1 86 ? 23.536 -30.017 -2.812 1.00 79.94 86 THR A N 1
ATOM 695 C CA . THR A 1 86 ? 22.458 -30.803 -2.198 1.00 79.94 86 THR A CA 1
ATOM 696 C C . THR A 1 86 ? 21.172 -30.689 -3.025 1.00 79.94 86 THR A C 1
ATOM 698 O O . THR A 1 86 ? 20.758 -29.562 -3.323 1.00 79.94 86 THR A O 1
ATOM 701 N N . PRO A 1 87 ? 20.501 -31.809 -3.365 1.00 77.81 87 PRO A N 1
ATOM 702 C CA . PRO A 1 87 ? 19.222 -31.776 -4.065 1.00 77.81 87 PRO A CA 1
ATOM 703 C C . PRO A 1 87 ? 18.125 -31.208 -3.156 1.00 77.81 87 PRO A C 1
ATOM 705 O O . PRO A 1 87 ? 17.913 -31.684 -2.042 1.00 77.81 87 PRO A O 1
ATOM 708 N N . LEU A 1 88 ? 17.419 -30.185 -3.641 1.00 82.88 88 LEU A N 1
ATOM 709 C CA . LEU A 1 88 ? 16.307 -29.541 -2.942 1.00 82.88 88 LEU A CA 1
ATOM 710 C C . LEU A 1 88 ? 14.983 -29.909 -3.611 1.00 82.88 88 LEU A C 1
ATOM 712 O O . LEU A 1 88 ? 14.853 -29.822 -4.831 1.00 82.88 88 LEU A O 1
ATOM 716 N N . THR A 1 89 ? 13.979 -30.261 -2.809 1.00 83.62 89 THR A N 1
ATOM 717 C CA . THR A 1 89 ? 12.600 -30.434 -3.282 1.00 83.62 89 THR A CA 1
ATOM 718 C C . THR A 1 89 ? 11.833 -29.129 -3.116 1.00 83.62 89 THR A C 1
ATOM 720 O O . THR A 1 89 ? 11.725 -28.618 -1.999 1.00 83.62 89 THR A O 1
ATOM 723 N N . VAL A 1 90 ? 11.267 -28.603 -4.201 1.00 85.38 90 VAL A N 1
ATOM 724 C CA . VAL A 1 90 ? 10.468 -27.371 -4.170 1.00 85.38 90 VAL A CA 1
ATOM 725 C C . VAL A 1 90 ? 8.990 -27.723 -4.281 1.00 85.38 90 VAL A C 1
ATOM 727 O O . VAL A 1 90 ? 8.589 -28.530 -5.116 1.00 85.38 90 VAL A O 1
ATOM 730 N N . ARG A 1 91 ? 8.165 -27.116 -3.424 1.00 85.56 91 ARG A N 1
ATOM 731 C CA . ARG A 1 91 ? 6.708 -27.232 -3.491 1.00 85.56 91 ARG A CA 1
ATOM 732 C C . ARG A 1 91 ? 6.069 -25.898 -3.158 1.00 85.56 91 ARG A C 1
ATOM 734 O O . ARG A 1 91 ? 6.472 -25.227 -2.210 1.00 85.56 91 ARG A O 1
ATOM 741 N N . ASN A 1 92 ? 5.016 -25.557 -3.888 1.00 84.81 92 ASN A N 1
ATOM 742 C CA . ASN A 1 92 ? 4.239 -24.371 -3.590 1.00 84.81 92 ASN A CA 1
ATOM 743 C C . ASN A 1 92 ? 3.355 -24.567 -2.341 1.00 84.81 92 ASN A C 1
ATOM 745 O O . ASN A 1 92 ? 2.635 -25.561 -2.240 1.00 84.81 92 ASN A O 1
ATOM 749 N N . LEU A 1 93 ? 3.403 -23.622 -1.399 1.00 87.50 93 LEU A N 1
ATOM 750 C CA . LEU A 1 93 ? 2.584 -23.643 -0.179 1.00 87.50 93 LEU A CA 1
ATOM 751 C C . LEU A 1 93 ? 1.214 -22.988 -0.388 1.00 87.50 93 LEU A C 1
ATOM 753 O O . LEU A 1 93 ? 0.224 -23.436 0.183 1.00 87.50 93 LEU A O 1
ATOM 757 N N . CYS A 1 94 ? 1.154 -21.951 -1.225 1.00 84.81 94 CYS A N 1
ATOM 758 C CA . CYS A 1 94 ? -0.045 -21.150 -1.452 1.00 84.81 94 CYS A CA 1
ATOM 759 C C . CYS A 1 94 ? -0.152 -20.769 -2.927 1.00 84.81 94 CYS A C 1
ATOM 761 O O . CYS A 1 94 ? 0.845 -20.576 -3.613 1.00 84.81 94 CYS A O 1
ATOM 763 N N . ARG A 1 95 ? -1.370 -20.598 -3.441 1.00 83.00 95 ARG A N 1
ATOM 764 C CA . ARG A 1 95 ? -1.554 -20.164 -4.834 1.00 83.00 95 ARG A CA 1
ATOM 765 C C . ARG A 1 95 ? -0.840 -18.822 -5.076 1.00 83.00 95 ARG A C 1
ATOM 767 O O . ARG A 1 95 ? -1.005 -17.921 -4.250 1.00 83.00 95 ARG A O 1
ATOM 774 N N . PRO A 1 96 ? -0.093 -18.662 -6.186 1.00 84.69 96 PRO A N 1
ATOM 775 C CA . PRO A 1 96 ? 0.545 -17.393 -6.506 1.00 84.69 96 PRO A CA 1
ATOM 776 C C . PRO A 1 96 ? -0.490 -16.272 -6.597 1.00 84.69 96 PRO A C 1
ATOM 778 O O . PRO A 1 96 ? -1.614 -16.465 -7.072 1.00 84.69 96 PRO A O 1
ATOM 781 N N . THR A 1 97 ? -0.114 -15.091 -6.122 1.00 83.56 97 THR A N 1
ATOM 782 C CA . THR A 1 97 ? -0.974 -13.913 -6.168 1.00 83.56 97 THR A CA 1
ATOM 783 C C . THR A 1 97 ? -0.997 -13.302 -7.565 1.00 83.56 97 THR A C 1
ATOM 785 O O . THR A 1 97 ? -0.100 -13.506 -8.380 1.00 83.56 97 THR A O 1
ATOM 788 N N . LEU A 1 98 ? -2.048 -12.536 -7.852 1.00 82.81 98 LEU A N 1
ATOM 789 C CA . LEU A 1 98 ? -2.106 -11.740 -9.072 1.00 82.81 98 LEU A CA 1
ATOM 790 C C . LEU A 1 98 ? -1.313 -10.448 -8.903 1.00 82.81 98 LEU A C 1
ATOM 792 O O . LEU A 1 98 ? -1.266 -9.928 -7.781 1.00 82.81 98 LEU A O 1
ATOM 796 N N . PRO A 1 99 ? -0.767 -9.894 -10.000 1.00 83.31 99 PRO A N 1
ATOM 797 C CA . PRO A 1 99 ? -0.208 -8.553 -9.984 1.00 83.31 99 PRO A CA 1
ATOM 798 C C . PRO A 1 99 ? -1.230 -7.556 -9.428 1.00 83.31 99 PRO A C 1
ATOM 800 O O . PRO A 1 99 ? -2.362 -7.484 -9.907 1.00 83.31 99 PRO A O 1
ATOM 803 N N . ALA A 1 100 ? -0.829 -6.807 -8.404 1.00 83.88 100 ALA A N 1
ATOM 804 C CA . ALA A 1 100 ? -1.604 -5.702 -7.858 1.00 83.88 100 ALA A CA 1
ATOM 805 C C . ALA A 1 100 ? -0.971 -4.395 -8.339 1.00 83.88 100 ALA A C 1
ATOM 807 O O . ALA A 1 100 ? 0.201 -4.134 -8.063 1.00 83.88 100 ALA A O 1
ATOM 808 N N . T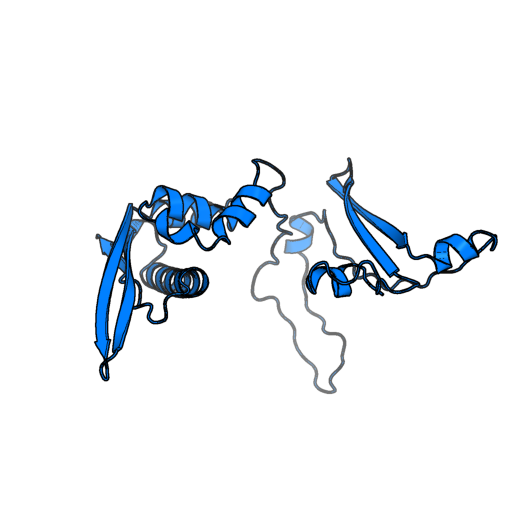YR A 1 101 ? -1.738 -3.599 -9.079 1.00 83.25 101 TYR A N 1
ATOM 809 C CA . TYR A 1 101 ? -1.309 -2.285 -9.546 1.00 83.25 101 TYR A CA 1
ATOM 810 C C . TYR A 1 101 ? -1.910 -1.208 -8.640 1.00 83.25 101 TYR A C 1
ATOM 812 O O . TYR A 1 101 ? -3.059 -1.356 -8.224 1.00 83.25 101 TYR A O 1
ATOM 820 N N . PRO A 1 102 ? -1.165 -0.136 -8.324 1.00 83.69 102 PRO A N 1
ATOM 821 C CA . PRO A 1 102 ? -1.711 0.951 -7.530 1.00 83.69 102 PRO A CA 1
ATOM 822 C C . PRO A 1 102 ? -2.871 1.628 -8.283 1.00 83.69 102 PRO A C 1
ATOM 824 O O . PRO A 1 102 ? -2.803 1.752 -9.513 1.00 83.69 102 PRO A O 1
ATOM 827 N N . PRO A 1 103 ? -3.904 2.108 -7.570 1.00 83.88 103 PRO A N 1
ATOM 828 C CA . PRO A 1 103 ? -4.987 2.873 -8.175 1.00 83.88 103 PRO A CA 1
ATOM 829 C C . PRO A 1 103 ? -4.446 4.122 -8.883 1.00 83.88 103 PRO A C 1
ATOM 831 O O . PRO A 1 103 ? -3.617 4.850 -8.334 1.00 83.88 103 PRO A O 1
ATOM 834 N N . ALA A 1 104 ? -4.911 4.370 -10.109 1.00 71.44 104 ALA A N 1
ATOM 835 C CA . ALA A 1 104 ? -4.516 5.537 -10.906 1.00 71.44 104 ALA A CA 1
ATOM 836 C C . ALA A 1 104 ? -5.555 6.677 -10.873 1.00 71.44 104 ALA A C 1
ATOM 838 O O . ALA A 1 104 ? -5.307 7.753 -11.417 1.00 71.44 104 ALA A O 1
ATOM 839 N N . GLU A 1 105 ? -6.708 6.445 -10.247 1.00 72.19 105 GLU A N 1
ATOM 840 C CA . GLU A 1 105 ? -7.870 7.340 -10.241 1.00 72.19 105 GLU A CA 1
ATOM 841 C C . GLU A 1 105 ? -7.968 8.135 -8.913 1.00 72.19 105 GLU A C 1
ATOM 843 O O . GLU A 1 105 ? -7.103 8.035 -8.037 1.00 72.19 105 GLU A O 1
ATOM 848 N N . ASP A 1 106 ? -8.977 9.003 -8.777 1.00 66.19 106 ASP A N 1
ATOM 849 C CA . ASP A 1 106 ? -9.408 9.617 -7.503 1.00 66.19 106 ASP A CA 1
ATOM 850 C C . ASP A 1 106 ? -8.375 10.391 -6.679 1.00 66.19 106 ASP A C 1
ATOM 852 O O . ASP A 1 106 ? -8.390 10.400 -5.443 1.00 66.19 106 ASP A O 1
ATOM 856 N N . ARG A 1 107 ? -7.463 11.102 -7.354 1.00 80.38 107 ARG A N 1
ATOM 857 C CA . ARG A 1 107 ? -6.422 11.900 -6.676 1.00 80.38 107 ARG A CA 1
ATOM 858 C C . ARG A 1 107 ? -5.622 11.044 -5.682 1.00 80.38 107 ARG A C 1
ATOM 860 O O . ARG A 1 107 ? -5.079 11.581 -4.715 1.00 80.38 107 ARG A O 1
ATOM 867 N N . TYR A 1 108 ? -5.523 9.734 -5.926 1.00 85.88 108 TYR A N 1
ATOM 868 C CA . TYR A 1 108 ? -4.866 8.769 -5.047 1.00 85.88 108 TYR A CA 1
ATOM 869 C C . TYR A 1 108 ? -3.471 9.244 -4.629 1.00 85.88 108 TYR A C 1
ATOM 871 O O . TYR A 1 108 ? -3.161 9.321 -3.443 1.00 85.88 108 TYR A O 1
ATOM 879 N N . HIS A 1 109 ? -2.663 9.696 -5.593 1.00 86.19 109 HIS A N 1
ATOM 880 C CA . HIS A 1 109 ? -1.331 10.239 -5.325 1.00 86.19 109 HIS A CA 1
ATOM 881 C C . HIS A 1 109 ? -1.343 11.443 -4.375 1.00 86.19 109 HIS A C 1
ATOM 883 O O . HIS A 1 109 ? -0.472 11.546 -3.514 1.00 86.19 109 HIS A O 1
ATOM 889 N N . TRP A 1 110 ? -2.331 12.333 -4.489 1.00 85.75 110 TRP A N 1
ATOM 890 C CA . TRP A 1 110 ? -2.474 13.465 -3.574 1.00 85.75 110 TRP A CA 1
ATOM 891 C C . TRP A 1 110 ? -2.851 13.001 -2.172 1.00 85.75 110 TRP A C 1
ATOM 893 O O . TRP A 1 110 ? -2.210 13.431 -1.221 1.00 85.75 110 TRP A O 1
ATOM 903 N N . ARG A 1 111 ? -3.799 12.066 -2.037 1.00 87.19 111 ARG A N 1
ATOM 904 C CA . ARG A 1 111 ? -4.159 11.466 -0.737 1.00 87.19 111 ARG A CA 1
ATOM 905 C C . ARG A 1 111 ? -2.968 10.756 -0.089 1.00 87.19 111 ARG A C 1
ATOM 907 O O . ARG A 1 111 ? -2.772 10.858 1.122 1.00 87.19 111 ARG A O 1
ATOM 914 N N . VAL A 1 112 ? -2.138 10.085 -0.893 1.00 87.88 112 VAL A N 1
ATOM 915 C CA . VAL A 1 112 ? -0.890 9.469 -0.430 1.00 87.88 112 VAL A CA 1
ATOM 916 C C . VAL A 1 112 ? 0.073 10.527 0.108 1.00 87.88 112 VAL A C 1
ATOM 918 O O . VAL A 1 112 ? 0.546 10.420 1.233 1.00 87.88 112 VAL A O 1
ATOM 921 N N . MET A 1 113 ? 0.325 11.593 -0.650 1.00 85.00 113 MET A N 1
ATOM 922 C CA . MET A 1 113 ? 1.210 12.669 -0.194 1.00 85.00 113 MET A CA 1
ATOM 923 C C . MET A 1 113 ? 0.666 13.398 1.043 1.00 85.00 113 MET A C 1
ATOM 925 O O . MET A 1 113 ? 1.439 13.752 1.931 1.00 85.00 113 MET A O 1
ATOM 929 N N . SER A 1 114 ? -0.650 13.599 1.129 1.00 83.69 114 SER A N 1
ATOM 930 C CA . SER A 1 114 ? -1.291 14.297 2.245 1.00 83.69 114 SER A CA 1
ATOM 931 C C . SER A 1 114 ? -1.156 13.550 3.572 1.00 83.69 114 SER A C 1
ATOM 933 O O . SER A 1 114 ? -0.885 14.199 4.582 1.00 83.69 114 SER A O 1
ATOM 935 N N . HIS A 1 115 ? -1.298 12.217 3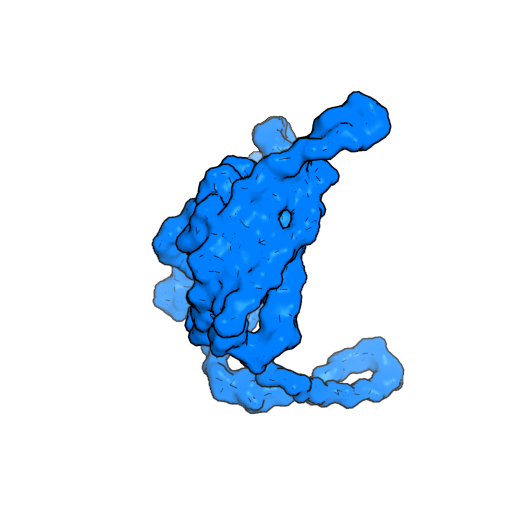.594 1.00 83.31 115 HIS A N 1
ATOM 936 C CA . HIS A 1 115 ? -1.192 11.460 4.852 1.00 83.31 115 HIS A CA 1
ATOM 937 C C . HIS A 1 115 ? 0.256 11.251 5.326 1.00 83.31 115 HIS A C 1
ATOM 939 O O . HIS A 1 115 ? 0.479 10.974 6.500 1.00 83.31 115 HIS A O 1
ATOM 945 N N . LEU A 1 116 ? 1.246 11.414 4.439 1.00 80.94 116 LEU A N 1
ATOM 946 C CA . LEU A 1 116 ? 2.669 11.419 4.806 1.00 80.94 116 LEU A CA 1
ATOM 947 C C . LEU A 1 116 ? 3.102 12.736 5.476 1.00 80.94 116 LEU A C 1
ATOM 949 O O . LEU A 1 116 ? 4.209 12.836 6.007 1.00 80.94 116 LEU A O 1
ATOM 953 N N . GLY A 1 117 ? 2.256 13.769 5.432 1.00 76.31 117 GLY A N 1
ATOM 954 C CA . GLY A 1 117 ? 2.525 15.057 6.056 1.00 76.31 117 GLY A CA 1
ATOM 955 C C . GLY A 1 117 ? 2.417 15.006 7.581 1.00 76.31 117 GLY A C 1
ATOM 956 O O . GLY A 1 117 ? 1.535 14.368 8.146 1.00 76.31 117 GLY A O 1
ATOM 957 N N . THR A 1 118 ? 3.254 15.780 8.272 1.00 67.75 118 THR A N 1
ATOM 958 C CA . THR A 1 118 ? 3.290 15.850 9.748 1.00 67.75 118 THR A CA 1
ATOM 959 C C . THR A 1 118 ? 1.993 16.344 10.395 1.00 67.75 118 THR A C 1
ATOM 961 O O . THR A 1 118 ? 1.770 16.112 11.577 1.00 67.75 118 THR A O 1
ATOM 964 N N . ARG A 1 119 ? 1.121 17.018 9.635 1.00 68.19 119 ARG A N 1
ATOM 965 C CA . ARG A 1 119 ? -0.179 17.514 10.118 1.00 68.19 119 ARG A CA 1
ATOM 966 C C . ARG A 1 119 ? -1.281 16.456 10.115 1.00 68.19 119 ARG A C 1
ATOM 968 O O . ARG A 1 119 ? -2.360 16.727 10.629 1.00 68.19 119 ARG A O 1
ATOM 975 N N . PHE A 1 120 ? -1.027 15.283 9.541 1.00 71.38 120 PHE A N 1
ATOM 976 C CA . PHE A 1 120 ? -2.048 14.261 9.353 1.00 71.38 120 PHE A CA 1
ATOM 977 C C . PHE A 1 120 ? -2.606 13.717 10.682 1.00 71.38 120 PHE A C 1
ATOM 979 O O . PHE A 1 120 ? -3.811 13.512 10.788 1.00 71.38 120 PHE A O 1
ATOM 986 N N . LEU A 1 121 ? -1.776 13.601 11.728 1.00 69.69 121 LEU A N 1
ATOM 987 C CA . LEU A 1 121 ? -2.213 13.152 13.061 1.00 69.69 121 LEU A CA 1
ATOM 988 C C . LEU A 1 121 ? -3.326 14.011 13.658 1.00 69.69 121 LEU A C 1
ATOM 990 O O . LEU A 1 121 ? -4.268 13.481 14.233 1.00 69.69 121 LEU A O 1
ATOM 994 N N . ASN A 1 122 ? -3.250 15.331 13.477 1.00 67.88 122 ASN A N 1
ATOM 995 C CA . ASN A 1 122 ? -4.240 16.253 14.036 1.00 67.88 122 ASN A CA 1
ATOM 996 C C . ASN A 1 122 ? -5.631 16.058 13.411 1.00 67.88 122 ASN A C 1
ATOM 998 O O . ASN A 1 122 ? -6.625 16.473 13.993 1.00 67.88 122 ASN A O 1
ATOM 1002 N N . MET A 1 123 ? -5.699 15.443 12.227 1.00 68.06 123 MET A N 1
ATOM 1003 C CA . MET A 1 123 ? -6.942 15.163 11.508 1.00 68.06 123 MET A CA 1
ATOM 1004 C C . MET A 1 123 ? -7.470 13.744 11.782 1.00 68.06 123 MET A C 1
ATOM 1006 O O . MET A 1 123 ? -8.560 13.400 11.343 1.00 68.06 123 MET A O 1
ATOM 1010 N N . MET A 1 124 ? -6.716 12.914 12.510 1.00 71.94 124 MET A N 1
ATOM 1011 C CA . MET A 1 124 ? -7.007 11.494 12.739 1.00 71.94 124 MET A CA 1
ATOM 1012 C C . MET A 1 124 ? -7.943 11.238 13.937 1.00 71.94 124 MET A C 1
ATOM 1014 O O . MET A 1 124 ? -8.050 10.115 14.408 1.00 71.94 124 MET A O 1
ATOM 1018 N N . SER A 1 125 ? -8.660 12.246 14.440 1.00 73.00 125 SER A N 1
ATOM 1019 C CA . SER A 1 125 ? -9.674 12.093 15.505 1.00 73.00 125 SER A CA 1
ATOM 1020 C C . SER A 1 125 ? -10.988 11.448 15.037 1.00 73.00 125 SER A C 1
ATOM 1022 O O . SER A 1 125 ? -12.011 11.578 15.700 1.00 73.00 125 SER A O 1
ATOM 1024 N N . SER A 1 126 ? -11.005 10.806 13.868 1.00 85.69 126 SER A N 1
ATOM 1025 C CA . SER A 1 126 ? -12.207 10.200 13.300 1.00 85.69 126 SER A CA 1
ATOM 1026 C C . SER A 1 126 ? -11.897 8.844 12.680 1.00 85.69 126 SER A C 1
ATOM 1028 O O . SER A 1 126 ? -10.938 8.690 11.915 1.00 85.69 126 SER A O 1
ATOM 1030 N N . ALA A 1 127 ? -12.775 7.877 12.952 1.00 90.00 127 ALA A N 1
ATOM 1031 C CA . ALA A 1 127 ? -12.760 6.565 12.317 1.00 90.00 127 ALA A CA 1
ATOM 1032 C C . ALA A 1 127 ? -12.871 6.656 10.789 1.00 90.00 127 ALA A C 1
ATOM 1034 O O . ALA A 1 127 ? -12.294 5.840 10.076 1.00 90.00 127 ALA A O 1
ATOM 1035 N N . GLU A 1 128 ? -13.572 7.658 10.254 1.00 90.50 128 GLU A N 1
ATOM 1036 C CA . GLU A 1 128 ? -13.673 7.870 8.808 1.00 90.50 128 GLU A CA 1
ATOM 1037 C C . GLU A 1 128 ? -12.317 8.219 8.186 1.00 90.50 128 GLU A C 1
ATOM 1039 O O . GLU A 1 128 ? -11.948 7.661 7.153 1.00 90.50 128 GLU A O 1
ATOM 1044 N N . VAL A 1 129 ? -11.534 9.075 8.848 1.00 88.88 129 VAL A N 1
ATOM 1045 C CA . VAL A 1 129 ? -10.205 9.469 8.364 1.00 88.88 129 VAL A CA 1
ATOM 1046 C C . VAL A 1 129 ? -9.246 8.284 8.420 1.00 88.88 129 VAL A C 1
ATOM 1048 O O . VAL A 1 129 ? -8.545 8.024 7.442 1.00 88.88 129 VAL A O 1
ATOM 1051 N N . LEU A 1 130 ? -9.252 7.517 9.517 1.00 89.94 130 LEU A N 1
ATOM 1052 C CA . LEU A 1 130 ? -8.412 6.322 9.633 1.00 89.94 130 LEU A CA 1
ATOM 1053 C C . LEU A 1 130 ? -8.775 5.275 8.568 1.00 89.94 130 LEU A C 1
ATOM 1055 O O . LEU A 1 130 ? -7.887 4.803 7.855 1.00 89.94 130 LEU A O 1
ATOM 1059 N N . ARG A 1 131 ? -10.070 4.973 8.385 1.00 92.56 131 ARG A N 1
ATOM 1060 C CA . ARG A 1 131 ? -10.551 4.070 7.323 1.00 92.56 131 ARG A CA 1
ATOM 1061 C C . ARG A 1 131 ? -10.161 4.570 5.935 1.00 92.56 131 ARG A C 1
ATOM 1063 O O . ARG A 1 131 ? -9.649 3.800 5.126 1.00 92.56 131 ARG A O 1
ATOM 1070 N N . GLY A 1 132 ? -10.341 5.864 5.674 1.00 89.75 132 GLY A N 1
ATOM 1071 C CA . GLY A 1 132 ? -10.003 6.506 4.406 1.00 89.75 132 GLY A CA 1
ATOM 1072 C C . GLY A 1 132 ? -8.504 6.525 4.096 1.00 89.75 132 GLY A C 1
ATOM 1073 O O . GLY A 1 132 ? -8.123 6.571 2.925 1.00 89.75 132 GLY A O 1
ATOM 1074 N N . THR A 1 133 ? -7.644 6.485 5.110 1.00 90.19 133 THR A N 1
ATOM 1075 C CA . THR A 1 133 ? -6.194 6.370 4.918 1.00 90.19 133 THR A CA 1
ATOM 1076 C C . THR A 1 133 ? -5.757 4.926 4.768 1.00 90.19 133 THR A C 1
ATOM 1078 O O . THR A 1 133 ? -4.971 4.632 3.871 1.00 90.19 133 THR A O 1
ATOM 1081 N N . LEU A 1 134 ? -6.285 4.010 5.581 1.00 90.94 134 LEU A N 1
ATOM 1082 C CA . LEU A 1 134 ? -5.961 2.590 5.464 1.00 90.94 134 LEU A CA 1
ATOM 1083 C C . LEU A 1 134 ? -6.476 1.988 4.147 1.00 90.94 134 LEU A C 1
ATOM 1085 O O . LEU A 1 134 ? -5.814 1.127 3.567 1.00 90.94 134 LEU A O 1
ATOM 1089 N N . SER A 1 135 ? -7.589 2.498 3.610 1.00 90.69 135 SER A N 1
ATOM 1090 C CA . SER A 1 135 ? -8.107 2.084 2.301 1.00 90.69 135 SER A CA 1
ATOM 1091 C C . SER A 1 135 ? -7.157 2.401 1.144 1.00 90.69 135 SER A C 1
ATOM 1093 O O . SER A 1 135 ? -7.181 1.692 0.140 1.00 90.69 135 SER A O 1
ATOM 1095 N N . LEU A 1 136 ? -6.240 3.369 1.296 1.00 89.44 136 LEU A N 1
ATOM 1096 C CA . LEU A 1 136 ? -5.197 3.638 0.295 1.00 89.44 136 LEU A CA 1
ATOM 1097 C C . LEU A 1 136 ? -4.268 2.436 0.078 1.00 89.44 136 LEU A C 1
ATOM 1099 O O . LEU A 1 136 ? -3.654 2.327 -0.980 1.00 89.44 136 LEU A O 1
ATOM 1103 N N . TYR A 1 137 ? -4.162 1.531 1.052 1.00 89.25 137 TYR A N 1
ATOM 1104 C CA . TYR A 1 137 ? -3.345 0.323 0.942 1.00 89.25 137 TYR A CA 1
ATOM 1105 C C . TYR A 1 137 ? -4.138 -0.892 0.434 1.00 89.25 137 TYR A C 1
ATOM 1107 O O . TYR A 1 137 ? -3.537 -1.918 0.111 1.00 89.25 137 TYR A O 1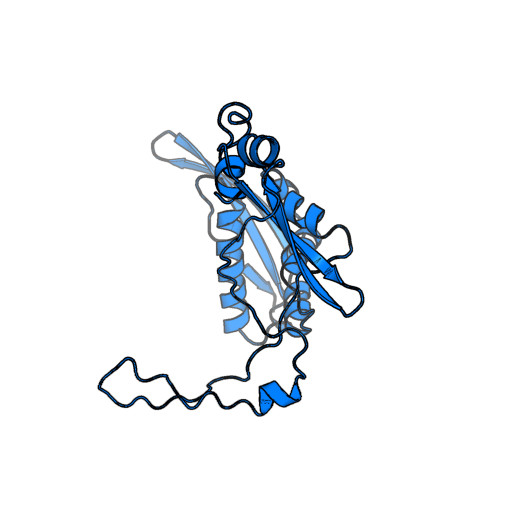
ATOM 1115 N N . ASN A 1 138 ? -5.468 -0.797 0.305 1.00 89.69 138 ASN A N 1
ATOM 1116 C CA . ASN A 1 138 ? -6.310 -1.887 -0.192 1.00 89.69 138 ASN A CA 1
ATOM 1117 C C . ASN A 1 138 ? -6.412 -1.890 -1.731 1.00 89.69 138 ASN A C 1
ATOM 1119 O O . ASN A 1 138 ? -7.486 -1.721 -2.297 1.00 89.69 138 ASN A O 1
ATOM 1123 N N . TRP A 1 139 ? -5.296 -2.112 -2.436 1.00 88.25 139 TRP A N 1
ATOM 1124 C CA . TRP A 1 139 ? -5.257 -2.056 -3.915 1.00 88.25 139 TRP A CA 1
ATOM 1125 C C . TRP A 1 139 ? -6.022 -3.172 -4.627 1.00 88.25 139 TRP A C 1
ATOM 1127 O O . TRP A 1 139 ? -6.210 -3.119 -5.839 1.00 88.25 139 TRP A O 1
ATOM 1137 N N . ARG A 1 140 ? -6.388 -4.231 -3.903 1.00 83.44 140 ARG A N 1
ATOM 1138 C CA . ARG A 1 140 ? -7.076 -5.401 -4.462 1.00 83.44 140 ARG A CA 1
ATOM 1139 C C . ARG A 1 140 ? -8.572 -5.402 -4.174 1.00 83.44 140 ARG A C 1
ATOM 1141 O O . ARG A 1 140 ? -9.224 -6.349 -4.599 1.00 83.44 140 ARG A O 1
ATOM 1148 N N . GLU A 1 141 ? -9.058 -4.393 -3.445 1.00 78.00 141 GLU A N 1
ATOM 1149 C CA . GLU A 1 141 ? -10.456 -4.256 -3.019 1.00 78.00 141 GLU A CA 1
ATOM 1150 C C . GLU A 1 141 ? -11.011 -5.558 -2.423 1.00 78.00 141 GLU A C 1
ATOM 1152 O O . GLU A 1 141 ? -12.132 -5.973 -2.697 1.00 78.00 141 GLU A O 1
ATOM 1157 N N . ASP A 1 142 ? -10.190 -6.236 -1.615 1.00 86.56 142 ASP A N 1
ATOM 1158 C CA . ASP A 1 142 ? -10.567 -7.510 -1.008 1.00 86.56 142 ASP A CA 1
ATOM 1159 C C . ASP A 1 142 ? -11.714 -7.288 -0.012 1.00 86.56 142 ASP A C 1
ATOM 1161 O O . ASP A 1 142 ? -11.609 -6.440 0.881 1.00 86.56 142 ASP A O 1
ATOM 1165 N N . GLU A 1 143 ? -12.795 -8.061 -0.146 1.00 89.75 143 GLU A N 1
ATOM 1166 C CA . GLU A 1 143 ? -13.959 -7.997 0.740 1.00 89.75 143 GLU A CA 1
ATOM 1167 C C . GLU A 1 143 ? -13.575 -8.212 2.206 1.00 89.75 143 GLU A C 1
ATOM 1169 O O . GLU A 1 143 ? -14.125 -7.549 3.086 1.00 89.75 143 GLU A O 1
ATOM 1174 N N . LEU A 1 144 ? -12.603 -9.088 2.484 1.00 91.12 144 LEU A N 1
ATOM 1175 C CA . LEU A 1 144 ? -12.124 -9.313 3.849 1.00 91.12 144 LEU A CA 1
ATOM 1176 C C . LEU A 1 144 ? -11.452 -8.060 4.414 1.00 91.12 144 LEU A C 1
ATOM 1178 O O . LEU A 1 144 ? -11.674 -7.707 5.570 1.00 91.12 144 LEU A O 1
ATOM 1182 N N . ASN A 1 145 ? -10.668 -7.353 3.599 1.00 92.00 145 ASN A N 1
ATOM 1183 C CA . ASN A 1 145 ? -10.044 -6.104 4.024 1.00 92.00 145 ASN A CA 1
ATOM 1184 C C . ASN A 1 145 ? -11.086 -5.002 4.210 1.00 92.00 145 ASN A C 1
ATOM 1186 O O . ASN A 1 145 ? -10.999 -4.265 5.186 1.00 92.00 145 ASN A O 1
ATOM 1190 N N . ASN A 1 146 ? -12.093 -4.921 3.339 1.00 92.56 146 ASN A N 1
ATOM 1191 C CA . ASN A 1 146 ? -13.190 -3.965 3.499 1.00 92.56 146 ASN A CA 1
ATOM 1192 C C . ASN A 1 146 ? -13.962 -4.221 4.801 1.00 92.56 146 ASN A C 1
ATOM 1194 O O . ASN A 1 146 ? -14.176 -3.289 5.568 1.00 92.56 146 ASN A O 1
ATOM 1198 N N . ARG A 1 147 ? -14.264 -5.487 5.128 1.00 93.62 147 ARG A N 1
ATOM 1199 C CA . ARG A 1 147 ? -14.895 -5.848 6.410 1.00 93.62 147 ARG A CA 1
ATOM 1200 C C . ARG A 1 147 ? -14.058 -5.433 7.619 1.00 93.62 147 ARG A C 1
ATOM 1202 O O . ARG A 1 147 ? -14.620 -4.896 8.568 1.00 93.62 147 ARG A O 1
ATOM 1209 N N . ARG A 1 148 ? -12.735 -5.640 7.576 1.00 94.06 148 ARG A N 1
ATOM 1210 C CA . ARG A 1 148 ? -11.809 -5.199 8.638 1.00 94.06 148 ARG A CA 1
ATOM 1211 C C . ARG A 1 148 ? -11.747 -3.678 8.762 1.00 94.06 148 ARG A C 1
ATOM 1213 O O . ARG A 1 148 ? -11.695 -3.165 9.872 1.00 94.06 148 ARG A O 1
ATOM 1220 N N . LEU A 1 149 ? -11.764 -2.953 7.643 1.00 94.00 149 LEU A N 1
ATOM 1221 C CA . LEU A 1 149 ? -11.814 -1.489 7.654 1.00 94.00 149 LEU A CA 1
ATOM 1222 C C . LEU A 1 149 ? -13.132 -0.996 8.255 1.00 94.00 149 LEU A C 1
ATOM 1224 O O . LEU A 1 149 ? -13.117 -0.119 9.113 1.00 94.00 149 LEU A O 1
ATOM 1228 N N . ASP A 1 150 ? -14.257 -1.594 7.868 1.00 94.31 150 ASP A N 1
ATOM 1229 C CA . ASP A 1 150 ? -15.578 -1.265 8.409 1.00 94.31 150 ASP A CA 1
ATOM 1230 C C . ASP A 1 150 ? -15.724 -1.607 9.894 1.00 94.31 150 ASP A C 1
ATOM 1232 O O . ASP A 1 150 ? -16.592 -1.049 10.560 1.00 94.31 150 ASP A O 1
ATOM 1236 N N . ALA A 1 151 ? -14.869 -2.489 10.415 1.00 95.00 151 ALA A N 1
ATOM 1237 C CA . ALA A 1 151 ? -14.827 -2.838 11.828 1.00 95.00 151 ALA A CA 1
ATOM 1238 C C . ALA A 1 151 ? -14.317 -1.695 12.719 1.00 95.00 151 ALA A C 1
ATOM 1240 O O . ALA A 1 151 ? -14.482 -1.754 13.933 1.00 95.00 151 ALA A O 1
ATOM 1241 N N . ILE A 1 152 ? -13.687 -0.662 12.151 1.00 94.88 152 ILE A N 1
ATOM 1242 C CA . ILE A 1 152 ? -13.243 0.511 12.908 1.00 94.88 152 ILE A CA 1
ATOM 1243 C C . ILE A 1 152 ? -14.463 1.380 13.223 1.00 94.88 152 ILE A C 1
ATOM 1245 O O . ILE A 1 152 ? -14.982 2.079 12.348 1.00 94.88 152 ILE A O 1
ATOM 1249 N N . LEU A 1 153 ? -14.897 1.347 14.483 1.00 93.44 153 LEU A N 1
ATOM 1250 C CA . LEU A 1 153 ? -16.088 2.053 14.952 1.00 93.44 153 LEU A CA 1
ATOM 1251 C C . LEU A 1 153 ? -15.771 3.491 15.363 1.00 93.44 153 LEU A C 1
ATOM 1253 O O . LEU A 1 153 ? -16.454 4.426 14.945 1.00 93.44 153 LEU A O 1
ATOM 1257 N N . ALA A 1 154 ? -14.722 3.674 16.164 1.00 92.12 154 ALA A N 1
ATOM 1258 C CA . ALA A 1 154 ? -14.345 4.967 16.718 1.00 92.12 154 ALA A CA 1
ATOM 1259 C C . ALA A 1 154 ? -12.826 5.092 16.852 1.00 92.12 154 ALA A C 1
ATOM 1261 O O . ALA A 1 154 ? -12.112 4.097 16.983 1.00 92.12 154 ALA A O 1
ATOM 1262 N N . VAL A 1 155 ? -12.344 6.333 16.795 1.00 90.88 155 VAL A N 1
ATOM 1263 C CA . VAL A 1 155 ? -10.948 6.690 17.054 1.00 90.88 155 VAL A CA 1
ATOM 1264 C C . VAL A 1 155 ? -10.947 7.950 17.905 1.00 90.88 155 VAL A C 1
ATOM 1266 O O . VAL A 1 155 ? -11.485 8.975 17.483 1.00 90.88 155 VAL A O 1
ATOM 1269 N N . SER A 1 156 ? -10.334 7.881 19.076 1.00 86.88 156 SER A N 1
ATOM 1270 C CA . SER A 1 156 ? -10.099 9.009 19.977 1.00 86.88 156 SER A CA 1
ATOM 1271 C C . SER A 1 156 ? -8.597 9.187 20.161 1.00 86.88 156 SER A C 1
ATOM 1273 O O . SER A 1 156 ? -7.816 8.243 20.054 1.00 86.88 156 SER A O 1
ATOM 1275 N N . HIS A 1 157 ? -8.167 10.421 20.409 1.00 84.38 157 HIS A N 1
ATOM 1276 C CA . HIS A 1 157 ? -6.796 10.664 20.824 1.00 84.38 157 HIS A CA 1
ATOM 1277 C C . HIS A 1 157 ? -6.744 11.652 21.977 1.00 84.38 157 HIS A C 1
ATOM 1279 O O . HIS A 1 157 ? -7.459 12.656 21.992 1.00 84.38 157 HIS A O 1
ATOM 1285 N N . HIS A 1 158 ? -5.856 11.382 22.925 1.00 83.81 158 HIS A N 1
ATOM 1286 C CA . HIS A 1 158 ? -5.685 12.193 24.119 1.00 83.81 158 HIS A CA 1
ATOM 1287 C C . HIS A 1 158 ? -4.230 12.610 24.237 1.00 83.81 158 HIS A C 1
ATOM 1289 O O . HIS A 1 158 ? -3.302 11.845 23.985 1.00 83.81 158 HIS A O 1
ATOM 1295 N N . ARG A 1 159 ? -3.997 13.871 24.593 1.00 82.75 159 ARG A N 1
ATOM 1296 C CA . ARG A 1 159 ? -2.633 14.359 24.765 1.00 82.75 159 ARG A CA 1
ATOM 1297 C C . ARG A 1 159 ? -2.147 13.986 26.155 1.00 82.75 159 ARG A C 1
ATOM 1299 O O . ARG A 1 159 ? -2.686 14.477 27.142 1.00 82.75 159 ARG A O 1
ATOM 1306 N N . ILE A 1 160 ? -1.090 13.189 26.219 1.00 84.81 160 ILE A N 1
ATOM 1307 C CA . ILE A 1 160 ? -0.480 12.792 27.486 1.00 84.81 160 ILE A CA 1
ATOM 1308 C C . ILE A 1 160 ? 0.692 13.720 27.789 1.00 84.81 160 ILE A C 1
ATOM 1310 O O . ILE A 1 160 ? 1.463 14.110 26.906 1.00 84.81 160 ILE A O 1
ATOM 1314 N N . GLN A 1 161 ? 0.823 14.092 29.057 1.00 83.88 161 GLN A N 1
ATOM 1315 C CA . GLN A 1 161 ? 1.965 14.828 29.573 1.00 83.88 161 GLN A CA 1
ATOM 1316 C C . GLN A 1 161 ? 2.536 14.076 30.765 1.00 83.88 161 GLN A C 1
ATOM 1318 O O . GLN A 1 161 ? 1.804 13.737 31.693 1.00 83.88 161 GLN A O 1
ATOM 1323 N N . ARG A 1 162 ? 3.842 13.819 30.740 1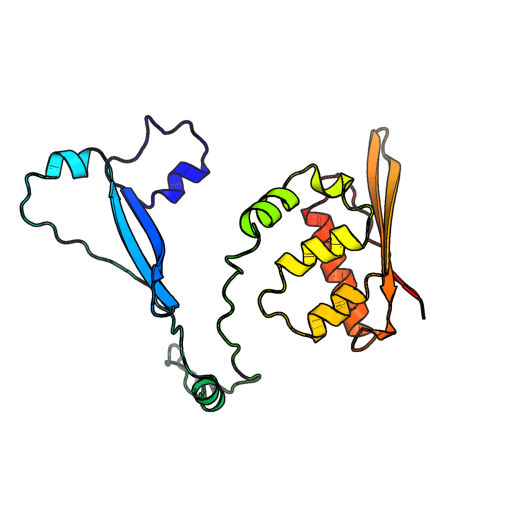.00 83.06 162 ARG A N 1
ATOM 1324 C CA . ARG A 1 162 ? 4.539 13.138 31.830 1.00 83.06 162 ARG A CA 1
ATOM 1325 C C . ARG A 1 162 ? 5.814 13.892 32.167 1.00 83.06 162 ARG A C 1
ATOM 1327 O O . ARG A 1 162 ? 6.569 14.251 31.272 1.00 83.06 162 ARG A O 1
ATOM 1334 N N . PHE A 1 163 ? 6.053 14.119 33.452 1.00 84.69 163 PHE A N 1
ATOM 1335 C CA . PHE A 1 163 ? 7.351 14.588 33.922 1.00 84.69 163 PHE A CA 1
ATOM 1336 C C . PHE A 1 163 ? 8.266 13.391 34.164 1.00 84.69 163 PHE A C 1
ATOM 1338 O O . PHE A 1 163 ? 7.906 12.474 34.904 1.00 84.69 163 PHE A O 1
ATOM 1345 N N . GLU A 1 164 ? 9.444 13.403 33.550 1.00 82.88 164 GLU A N 1
ATOM 1346 C CA . GLU A 1 164 ? 10.460 12.369 33.728 1.00 82.88 164 GLU A CA 1
ATOM 1347 C C . GLU A 1 164 ? 11.840 13.028 33.822 1.00 82.88 164 GLU A C 1
ATOM 1349 O O . GLU A 1 164 ? 12.200 13.852 32.984 1.00 82.88 164 GLU A O 1
ATOM 1354 N N . GLN A 1 165 ? 12.586 12.728 34.892 1.00 82.00 165 GLN A N 1
ATOM 1355 C CA . GLN A 1 165 ? 13.928 13.278 35.157 1.00 82.00 165 GLN A CA 1
ATOM 1356 C C . GLN A 1 165 ? 14.035 14.817 35.039 1.00 82.00 165 GLN A C 1
ATOM 1358 O O . GLN A 1 165 ? 15.053 15.350 34.611 1.00 82.00 165 GLN A O 1
ATOM 1363 N N . GLY A 1 166 ? 12.982 15.548 35.420 1.00 85.94 166 GLY A N 1
ATOM 1364 C CA . GLY A 1 166 ? 12.949 17.015 35.356 1.00 85.94 166 GLY A CA 1
ATOM 1365 C C . GLY A 1 166 ? 12.539 17.603 33.999 1.00 85.94 166 GLY A C 1
ATOM 1366 O O . GLY A 1 166 ? 12.418 18.821 33.888 1.00 85.94 166 GLY A O 1
ATOM 1367 N N . PHE A 1 167 ? 12.253 16.772 32.992 1.00 82.56 167 PHE A N 1
ATOM 1368 C CA . PHE A 1 167 ? 11.756 17.202 31.682 1.00 82.56 167 PHE A CA 1
ATOM 1369 C C . PHE A 1 167 ? 10.266 16.885 31.515 1.00 82.56 167 PHE A C 1
ATOM 1371 O O . PHE A 1 167 ? 9.777 15.852 31.974 1.00 82.56 167 PHE A O 1
ATOM 1378 N N . LEU A 1 168 ? 9.533 17.775 30.837 1.00 83.50 168 LEU A N 1
ATOM 1379 C CA . LEU A 1 168 ? 8.140 17.549 30.448 1.00 83.50 168 LEU A CA 1
ATOM 1380 C C . LEU A 1 168 ? 8.089 16.832 29.094 1.00 83.50 168 LEU A C 1
ATOM 1382 O O . LEU A 1 168 ? 8.298 17.452 28.049 1.00 83.50 168 LEU A O 1
ATOM 1386 N N . LEU A 1 169 ? 7.745 15.549 29.110 1.00 83.50 169 LEU A N 1
ATOM 1387 C CA . LEU A 1 169 ? 7.481 14.753 27.918 1.00 83.50 169 LEU A CA 1
ATOM 1388 C C . LEU A 1 169 ? 6.024 14.926 27.479 1.00 83.50 169 LEU A C 1
ATOM 1390 O O . LEU A 1 169 ? 5.098 14.929 28.295 1.00 83.50 169 LEU A O 1
ATOM 1394 N N . ARG A 1 170 ? 5.819 15.075 26.169 1.00 79.69 170 ARG A N 1
ATOM 1395 C CA . ARG A 1 170 ? 4.501 15.207 25.535 1.00 79.69 170 ARG A CA 1
ATOM 1396 C C . ARG A 1 170 ? 4.290 14.024 24.600 1.00 79.69 170 ARG A C 1
ATOM 1398 O O . ARG A 1 170 ? 5.057 13.863 23.654 1.00 79.69 170 ARG A O 1
ATOM 1405 N N . GLY A 1 171 ? 3.243 13.256 24.860 1.00 80.38 171 GLY A N 1
ATOM 1406 C CA . GLY A 1 171 ? 2.837 12.103 24.067 1.00 80.38 171 GLY A CA 1
ATOM 1407 C C . GLY A 1 171 ? 1.434 12.264 23.493 1.00 80.38 171 GLY A C 1
ATOM 1408 O O . GLY A 1 171 ? 0.707 13.219 23.801 1.00 80.38 171 GLY A O 1
ATOM 1409 N N . LEU A 1 172 ? 1.069 11.304 22.654 1.00 80.81 172 LEU A N 1
ATOM 1410 C CA . LEU A 1 172 ? -0.272 11.142 22.115 1.00 80.81 172 LEU A CA 1
ATOM 1411 C C . LEU A 1 172 ? -0.728 9.720 22.436 1.00 80.81 172 LEU A C 1
ATOM 1413 O O . LEU A 1 172 ? -0.032 8.766 22.094 1.00 80.81 172 LEU A O 1
ATOM 1417 N N . ASP A 1 173 ? -1.870 9.617 23.096 1.00 84.94 173 ASP A N 1
ATOM 1418 C CA . ASP A 1 173 ? -2.626 8.384 23.249 1.00 84.94 173 ASP A CA 1
ATOM 1419 C C . ASP A 1 173 ? -3.598 8.258 22.087 1.00 84.94 173 ASP A C 1
ATOM 1421 O O . ASP A 1 173 ? -4.234 9.254 21.732 1.00 84.94 173 ASP A O 1
ATOM 1425 N N . ILE A 1 174 ? -3.710 7.075 21.496 1.00 86.50 174 ILE A N 1
ATOM 1426 C CA . ILE A 1 174 ? -4.648 6.807 20.406 1.00 86.50 174 ILE A CA 1
ATOM 1427 C C . ILE A 1 174 ? -5.433 5.564 20.786 1.00 86.50 174 ILE A C 1
ATOM 1429 O O . ILE A 1 174 ? -4.889 4.464 20.829 1.00 86.50 174 ILE A O 1
ATOM 1433 N N . GLU A 1 175 ? -6.726 5.741 20.994 1.00 89.81 175 GLU A N 1
ATOM 1434 C CA . GLU A 1 175 ? -7.648 4.665 21.308 1.00 89.81 175 GLU A CA 1
ATOM 1435 C C . GLU A 1 175 ? -8.494 4.377 20.065 1.00 89.81 175 GLU A C 1
ATOM 1437 O O . GLU A 1 175 ? -9.039 5.280 19.422 1.00 89.81 175 GLU A O 1
ATOM 1442 N N . VAL A 1 176 ? -8.558 3.101 19.688 1.00 91.94 176 VAL A N 1
ATOM 1443 C CA . VAL A 1 176 ? -9.306 2.639 18.515 1.00 91.94 176 VAL A CA 1
ATOM 1444 C C . VAL A 1 176 ? -10.297 1.579 18.964 1.00 91.94 176 VAL A C 1
ATOM 1446 O O . VAL A 1 176 ? -9.907 0.522 19.461 1.00 91.94 176 VAL A O 1
ATOM 1449 N N . THR A 1 177 ? -11.582 1.848 18.755 1.00 93.25 177 THR A N 1
ATOM 1450 C CA . THR A 1 177 ? -12.657 0.898 19.050 1.00 93.25 177 THR A CA 1
ATOM 1451 C C . THR A 1 177 ? -12.928 0.038 17.823 1.00 93.25 177 THR A C 1
ATOM 1453 O O . THR A 1 177 ? -13.220 0.561 16.740 1.00 93.25 177 THR A O 1
ATOM 1456 N N . LEU A 1 178 ? -12.841 -1.281 17.997 1.00 94.00 178 LEU A N 1
ATOM 1457 C CA . LEU A 1 178 ? -13.022 -2.261 16.928 1.00 94.00 178 LEU A CA 1
ATOM 1458 C C . LEU A 1 178 ? -14.231 -3.165 17.202 1.00 94.00 178 LEU A C 1
ATOM 1460 O O . LEU A 1 178 ? -14.414 -3.649 18.319 1.00 94.00 178 LEU A O 1
ATOM 1464 N N . ASP A 1 179 ? -15.007 -3.435 16.153 1.00 93.81 179 ASP A N 1
ATOM 1465 C CA . ASP A 1 179 ? -16.045 -4.466 16.118 1.00 93.81 179 ASP A CA 1
ATOM 1466 C C . ASP A 1 179 ? -15.402 -5.838 15.864 1.00 93.81 179 ASP A C 1
ATOM 1468 O O . ASP A 1 179 ? -15.052 -6.188 14.731 1.00 93.81 179 ASP A O 1
ATOM 1472 N N . GLY A 1 180 ? -15.246 -6.631 16.926 1.00 90.75 180 GLY A N 1
ATOM 1473 C CA . GLY A 1 180 ? -14.632 -7.959 16.852 1.00 90.75 180 GLY A CA 1
ATOM 1474 C C . GLY A 1 180 ? -15.385 -8.944 15.951 1.00 90.75 180 GLY A C 1
ATOM 1475 O O . GLY A 1 180 ? -14.767 -9.863 15.409 1.00 90.75 180 GLY A O 1
ATOM 1476 N N . SER A 1 181 ? -16.689 -8.739 15.728 1.00 91.00 181 SER A N 1
ATOM 1477 C CA . SER A 1 181 ? -17.530 -9.643 14.928 1.00 91.00 181 SER A CA 1
ATOM 1478 C C . SER A 1 181 ? -17.186 -9.632 13.434 1.00 91.00 181 SER A C 1
ATOM 1480 O O . SER A 1 181 ? -17.490 -10.584 12.712 1.00 91.00 181 SER A O 1
ATOM 1482 N N . ARG A 1 182 ? -16.514 -8.574 12.958 1.00 89.81 182 ARG A N 1
ATOM 1483 C CA . ARG A 1 182 ? -16.101 -8.430 11.551 1.00 89.81 182 ARG A CA 1
ATOM 1484 C C . ARG A 1 182 ? -14.745 -9.050 11.232 1.00 89.81 182 ARG A C 1
ATOM 1486 O O . ARG A 1 182 ? -14.339 -9.055 10.067 1.00 89.81 182 ARG A O 1
ATOM 1493 N N . PHE A 1 183 ? -14.059 -9.581 12.239 1.00 93.19 183 PHE A N 1
ATOM 1494 C CA . PHE A 1 183 ? -12.785 -10.273 12.086 1.00 93.19 183 PHE A CA 1
ATOM 1495 C C . PHE A 1 183 ? -12.980 -11.788 12.033 1.00 93.19 183 PHE A C 1
ATOM 1497 O O . PHE A 1 183 ? -13.967 -12.339 12.511 1.00 93.19 183 PHE A O 1
ATOM 1504 N N . THR A 1 184 ? -12.005 -12.488 11.455 1.00 90.62 184 THR A N 1
ATOM 1505 C CA . THR A 1 184 ? -12.058 -13.958 11.325 1.00 90.62 184 THR A CA 1
ATOM 1506 C C . THR A 1 184 ? -11.792 -14.705 12.640 1.00 90.62 184 THR A C 1
ATOM 1508 O O . THR A 1 184 ? -12.008 -15.913 12.718 1.00 90.62 184 THR A O 1
ATOM 1511 N N . GLY A 1 185 ? -11.343 -13.997 13.681 1.00 91.69 185 GLY A N 1
ATOM 1512 C CA . GLY A 1 185 ? -11.122 -14.515 15.030 1.00 91.69 185 GLY A CA 1
ATOM 1513 C C . GLY A 1 185 ? -10.221 -13.597 15.860 1.00 91.69 185 GLY A C 1
ATOM 1514 O O . GLY A 1 185 ? -9.695 -12.604 15.357 1.00 91.69 185 GLY A O 1
ATOM 1515 N N . ALA A 1 186 ? -9.985 -13.956 17.125 1.00 90.12 186 ALA A N 1
ATOM 1516 C CA . ALA A 1 186 ? -9.188 -13.146 18.057 1.00 90.12 186 ALA A CA 1
ATOM 1517 C C . ALA A 1 186 ? -7.748 -12.882 17.572 1.00 90.12 186 ALA A C 1
ATOM 1519 O O . ALA A 1 186 ? -7.202 -11.802 17.791 1.00 90.12 186 ALA A O 1
ATOM 1520 N N . GLY A 1 187 ? -7.140 -13.841 16.863 1.00 92.50 187 GLY A N 1
ATOM 1521 C CA . GLY A 1 187 ? -5.805 -13.666 16.283 1.00 92.50 187 GLY A CA 1
ATOM 1522 C C . GLY A 1 187 ? -5.754 -12.594 15.190 1.00 92.50 187 GLY A C 1
ATOM 1523 O O . GLY A 1 187 ? -4.772 -11.862 15.103 1.00 92.50 187 GLY A O 1
ATOM 1524 N N . ASP A 1 188 ? -6.820 -12.461 14.396 1.00 92.94 188 ASP A N 1
ATOM 1525 C CA . ASP A 1 188 ? -6.934 -11.446 13.341 1.00 92.94 188 ASP A CA 1
ATOM 1526 C C . ASP A 1 188 ? -7.077 -10.044 13.956 1.00 92.94 188 ASP A C 1
ATOM 1528 O O . ASP A 1 188 ? -6.400 -9.112 13.530 1.00 92.94 188 ASP A O 1
ATOM 1532 N N . VAL A 1 189 ? -7.863 -9.919 15.035 1.00 93.31 189 VAL A N 1
ATOM 1533 C CA . VAL A 1 189 ? -7.982 -8.674 15.816 1.00 93.31 189 VAL A CA 1
ATOM 1534 C C . VAL A 1 189 ? -6.630 -8.265 16.403 1.00 93.31 189 VAL A C 1
ATOM 1536 O O . VAL A 1 189 ? -6.219 -7.114 16.266 1.00 93.31 189 VAL A O 1
ATOM 1539 N N . HIS A 1 190 ? -5.901 -9.201 17.019 1.00 92.88 190 HIS A N 1
ATOM 1540 C CA . HIS A 1 190 ? -4.603 -8.902 17.627 1.00 92.88 190 HIS A CA 1
ATOM 1541 C C . HIS A 1 190 ? -3.550 -8.504 16.584 1.00 92.88 190 HIS A C 1
ATOM 1543 O O . HIS A 1 190 ? -2.828 -7.525 16.771 1.00 92.88 190 HIS A O 1
ATOM 1549 N N . LEU A 1 191 ? -3.490 -9.223 15.459 1.00 93.81 191 LEU A N 1
ATOM 1550 C CA . LEU A 1 191 ? -2.581 -8.896 14.361 1.00 93.81 191 LEU A CA 1
ATOM 1551 C C . LEU A 1 191 ? -2.901 -7.521 13.761 1.00 93.81 191 LEU A C 1
ATOM 1553 O O . LEU A 1 191 ? -1.987 -6.750 13.463 1.00 93.81 191 LEU A O 1
ATOM 1557 N N . PHE A 1 192 ? -4.188 -7.203 13.610 1.00 93.75 192 PHE A N 1
ATOM 1558 C CA . PHE A 1 192 ? -4.629 -5.890 13.158 1.00 93.75 192 PHE A CA 1
ATOM 1559 C C . PHE A 1 192 ? -4.243 -4.788 14.157 1.00 93.75 192 PHE A C 1
ATOM 1561 O O . PHE A 1 192 ? -3.725 -3.750 13.747 1.00 93.75 192 PHE A O 1
ATOM 1568 N N . GLY A 1 193 ? -4.390 -5.036 15.460 1.00 92.25 193 GLY A N 1
ATOM 1569 C CA . GLY A 1 193 ? -3.918 -4.137 16.516 1.00 92.25 193 GLY A CA 1
ATOM 1570 C C . GLY A 1 193 ? -2.407 -3.879 16.459 1.00 92.25 193 GLY A C 1
ATOM 1571 O O . GLY A 1 193 ? -1.981 -2.724 16.490 1.00 92.25 193 GLY A O 1
ATOM 1572 N N . ASP A 1 194 ? -1.580 -4.920 16.289 1.00 92.25 194 ASP A N 1
ATOM 1573 C CA . ASP A 1 194 ? -0.121 -4.748 16.160 1.00 92.25 194 ASP A CA 1
ATOM 1574 C C . ASP A 1 194 ? 0.258 -3.995 14.872 1.00 92.25 194 ASP A C 1
ATOM 1576 O O . ASP A 1 194 ? 1.157 -3.146 14.869 1.00 92.25 194 ASP A O 1
ATOM 1580 N N . MET A 1 195 ? -0.463 -4.242 13.773 1.00 93.81 195 MET A N 1
ATOM 1581 C CA . MET A 1 195 ? -0.307 -3.472 12.537 1.00 93.81 195 MET A CA 1
ATOM 1582 C C . MET A 1 195 ? -0.606 -1.983 12.769 1.00 93.81 195 MET A C 1
ATOM 1584 O O . MET A 1 195 ? 0.202 -1.138 12.368 1.00 93.81 195 MET A O 1
ATOM 1588 N N . LEU A 1 196 ? -1.719 -1.652 13.433 1.00 91.38 196 LEU A N 1
ATOM 1589 C CA . LEU A 1 196 ? -2.082 -0.271 13.765 1.00 91.38 196 LEU A CA 1
ATOM 1590 C C . LEU A 1 196 ? -1.038 0.388 14.670 1.00 91.38 196 LEU A C 1
ATOM 1592 O O . LEU A 1 196 ? -0.621 1.513 14.403 1.00 91.38 196 LEU A O 1
ATOM 1596 N N . ASN A 1 197 ? -0.541 -0.326 15.679 1.00 88.75 197 ASN A N 1
ATOM 1597 C CA . ASN A 1 197 ? 0.515 0.168 16.559 1.00 88.75 197 ASN A CA 1
ATOM 1598 C C . ASN A 1 197 ? 1.775 0.565 15.765 1.00 88.75 197 ASN A C 1
ATOM 1600 O O . ASN A 1 197 ? 2.307 1.670 15.909 1.00 88.75 197 ASN A O 1
ATOM 1604 N N . ARG A 1 198 ? 2.235 -0.295 14.846 1.00 89.06 198 ARG A N 1
ATOM 1605 C CA . ARG A 1 198 ? 3.387 0.014 13.974 1.00 89.06 198 ARG A CA 1
ATOM 1606 C C . ARG A 1 198 ? 3.101 1.164 13.010 1.00 89.06 198 ARG A C 1
ATOM 1608 O O . ARG A 1 198 ? 3.991 1.980 12.748 1.00 89.06 198 ARG A O 1
ATOM 1615 N N . PHE A 1 199 ? 1.876 1.245 12.500 1.00 88.06 199 PHE A N 1
ATOM 1616 C CA . PHE A 1 199 ? 1.438 2.351 11.657 1.00 88.06 199 PHE A CA 1
ATOM 1617 C C . PHE A 1 199 ? 1.511 3.681 12.419 1.00 88.06 199 PHE A C 1
ATOM 1619 O O . PHE A 1 199 ? 2.196 4.605 11.971 1.00 88.06 199 PHE A O 1
ATOM 1626 N N . PHE A 1 200 ? 0.916 3.766 13.612 1.00 85.06 200 PHE A N 1
ATOM 1627 C CA . PHE A 1 200 ? 0.931 4.986 14.417 1.00 85.06 200 PHE A CA 1
ATOM 1628 C C . PHE A 1 200 ? 2.336 5.399 14.839 1.00 85.06 200 PHE A C 1
ATOM 1630 O O . PHE A 1 200 ? 2.623 6.589 14.807 1.00 85.06 200 PHE A O 1
ATOM 1637 N N . ARG A 1 201 ? 3.253 4.464 15.117 1.00 82.12 201 ARG A N 1
ATOM 1638 C CA . ARG A 1 201 ? 4.669 4.791 15.390 1.00 82.12 201 ARG A CA 1
ATOM 1639 C C . ARG A 1 201 ? 5.383 5.470 14.221 1.00 82.12 201 ARG A C 1
ATOM 1641 O O . ARG A 1 201 ? 6.337 6.207 14.437 1.00 82.12 201 ARG A O 1
ATOM 1648 N N . THR A 1 202 ? 4.945 5.218 12.989 1.00 79.12 202 THR A N 1
ATOM 1649 C CA . THR A 1 202 ? 5.534 5.847 11.797 1.00 79.12 202 THR A CA 1
ATOM 1650 C C . THR A 1 202 ? 4.991 7.259 11.587 1.00 79.12 202 THR A C 1
ATOM 1652 O O . THR A 1 202 ? 5.727 8.156 11.175 1.00 79.12 202 THR A O 1
ATOM 1655 N N . VAL A 1 203 ? 3.705 7.467 11.874 1.00 73.62 203 VAL A N 1
ATOM 1656 C CA . VAL A 1 203 ? 3.038 8.762 11.684 1.00 73.62 203 VAL A CA 1
ATOM 1657 C C . VAL A 1 203 ? 3.287 9.694 12.882 1.00 73.62 203 VAL A C 1
ATOM 1659 O O . VAL A 1 203 ? 3.505 10.891 12.697 1.00 73.62 203 VAL A O 1
ATOM 1662 N N . CYS A 1 204 ? 3.324 9.153 14.103 1.00 68.50 204 CYS A N 1
ATOM 1663 C CA . CYS A 1 204 ? 3.614 9.861 15.348 1.00 68.50 204 CYS A CA 1
ATOM 1664 C C . CYS A 1 204 ? 5.116 10.059 15.531 1.00 68.50 204 CYS A C 1
ATOM 1666 O O . CYS A 1 204 ? 5.836 9.162 15.949 1.00 68.50 204 CYS A O 1
ATOM 1668 N N . ARG A 1 205 ? 5.580 11.284 15.282 1.00 58.88 205 ARG A N 1
ATOM 1669 C CA . ARG A 1 205 ? 6.957 11.712 15.578 1.00 58.88 205 ARG A CA 1
ATOM 1670 C C . ARG A 1 205 ? 7.163 12.190 17.024 1.00 58.88 205 ARG A C 1
ATOM 1672 O O . ARG A 1 205 ? 8.209 12.760 17.315 1.00 58.88 205 ARG A O 1
ATOM 1679 N N . TYR A 1 206 ? 6.169 12.020 17.900 1.00 51.69 206 TYR A N 1
ATOM 1680 C CA . TYR A 1 206 ? 6.289 12.354 19.320 1.00 51.69 206 TYR A CA 1
ATOM 1681 C C . TYR A 1 206 ? 7.150 11.310 20.035 1.00 51.69 206 TYR A C 1
ATOM 1683 O O . TYR A 1 206 ? 7.040 10.116 19.776 1.00 51.69 206 TYR A O 1
ATOM 1691 N N . GLU A 1 207 ? 8.018 11.783 20.925 1.00 44.50 207 GLU A N 1
ATOM 1692 C CA . GLU A 1 207 ? 9.123 11.028 21.535 1.00 44.50 207 GLU A CA 1
ATOM 1693 C C . GLU A 1 207 ? 8.662 9.905 22.488 1.00 44.50 207 GLU A C 1
ATOM 1695 O O . GLU A 1 207 ? 9.457 9.066 22.900 1.00 44.50 207 GLU A O 1
ATOM 1700 N N . SER A 1 208 ? 7.358 9.821 22.770 1.00 43.59 208 SER A N 1
ATOM 1701 C CA . SER A 1 208 ? 6.722 8.708 23.473 1.00 43.59 208 SER A CA 1
ATOM 1702 C C . SER A 1 208 ? 5.320 8.428 22.913 1.00 43.59 208 SER A C 1
ATOM 1704 O O . SER A 1 208 ? 4.364 9.167 23.149 1.00 43.59 208 SER A O 1
ATOM 1706 N N . VAL A 1 209 ? 5.199 7.344 22.144 1.00 46.44 209 VAL A N 1
ATOM 1707 C CA . VAL A 1 209 ? 3.914 6.757 21.733 1.00 46.44 209 VAL A CA 1
ATOM 1708 C C . VAL A 1 209 ? 3.644 5.601 22.690 1.00 46.44 209 VAL A C 1
ATOM 1710 O O . VAL A 1 209 ? 4.401 4.627 22.693 1.00 46.44 209 VAL A O 1
ATOM 1713 N N . GLN A 1 210 ? 2.624 5.728 23.539 1.00 48.12 210 GLN A N 1
ATOM 1714 C CA . GLN A 1 210 ? 2.110 4.578 24.284 1.00 48.12 210 GLN A CA 1
ATOM 1715 C C . GLN A 1 210 ? 1.348 3.656 23.317 1.00 48.12 210 GLN A C 1
ATOM 1717 O O . GLN A 1 210 ? 0.862 4.134 22.289 1.00 48.12 210 GLN A O 1
ATOM 1722 N N . PRO A 1 211 ? 1.332 2.333 23.563 1.00 47.09 211 PRO A N 1
ATOM 1723 C CA . PRO A 1 211 ? 0.620 1.400 22.697 1.00 47.09 211 PRO A CA 1
ATOM 1724 C C . PRO A 1 211 ? -0.845 1.824 22.569 1.00 47.09 211 PRO A C 1
ATOM 1726 O O . PRO A 1 211 ? -1.465 2.193 23.556 1.00 47.09 211 PRO A O 1
ATOM 1729 N N . ALA A 1 212 ? -1.373 1.792 21.344 1.00 52.44 212 ALA A N 1
ATOM 1730 C CA . ALA A 1 212 ? -2.788 2.036 21.109 1.00 52.44 212 ALA A CA 1
ATOM 1731 C C . ALA A 1 212 ? -3.601 0.906 21.755 1.00 52.44 212 ALA A C 1
ATOM 1733 O O . ALA A 1 212 ? -3.495 -0.249 21.328 1.00 52.44 212 ALA A O 1
ATOM 1734 N N . ASP A 1 213 ? -4.394 1.228 22.773 1.00 45.34 213 ASP A N 1
ATOM 1735 C CA . ASP A 1 213 ? -5.238 0.250 23.449 1.00 45.34 213 ASP A CA 1
ATOM 1736 C C . ASP A 1 213 ? -6.489 -0.016 22.599 1.00 45.34 213 ASP A C 1
ATOM 1738 O O . ASP A 1 213 ? -7.461 0.742 22.594 1.00 45.34 213 ASP A O 1
ATOM 1742 N N . ALA A 1 214 ? -6.458 -1.108 21.833 1.00 45.16 214 ALA A N 1
ATOM 1743 C CA . ALA A 1 214 ? -7.597 -1.554 21.042 1.00 45.16 214 ALA A CA 1
ATOM 1744 C C . ALA A 1 214 ? -8.662 -2.174 21.960 1.00 45.16 214 ALA A C 1
ATOM 1746 O O . ALA A 1 214 ? -8.529 -3.314 22.409 1.00 45.16 214 ALA A O 1
ATOM 1747 N N . HIS A 1 215 ? -9.730 -1.425 22.230 1.00 43.81 215 HIS A N 1
ATOM 1748 C CA . HIS A 1 215 ? -10.869 -1.917 23.000 1.00 43.81 215 HIS A CA 1
ATOM 1749 C C . HIS A 1 215 ? -11.840 -2.634 22.049 1.00 43.81 215 HIS A C 1
ATOM 1751 O O . HIS A 1 215 ? -12.420 -2.027 21.146 1.00 43.81 215 HIS A O 1
ATOM 1757 N N . CYS A 1 216 ? -11.982 -3.952 22.225 1.00 31.02 216 CYS A N 1
ATOM 1758 C CA . CYS A 1 216 ? -12.921 -4.775 21.465 1.00 31.02 216 CYS A CA 1
ATOM 1759 C C . CYS A 1 216 ? -14.293 -4.720 22.141 1.00 31.02 216 CYS A C 1
ATOM 1761 O O . CYS A 1 216 ? -14.445 -5.185 23.272 1.00 31.02 216 CYS A O 1
ATOM 1763 N N . SER A 1 217 ? -15.290 -4.161 21.460 1.00 33.22 217 SER A N 1
ATOM 1764 C CA . SER A 1 217 ? -16.684 -4.250 21.899 1.00 33.22 217 SER A CA 1
ATOM 1765 C C . SER A 1 217 ? -17.254 -5.582 21.406 1.00 33.22 217 SER A C 1
ATOM 1767 O O . SER A 1 217 ? -17.265 -5.826 20.200 1.00 33.22 217 SER A O 1
ATOM 1769 N N . THR A 1 218 ? -17.633 -6.469 22.330 1.00 35.06 218 THR A N 1
ATOM 1770 C CA . THR A 1 218 ? -18.417 -7.689 22.042 1.00 35.06 218 THR A CA 1
ATOM 1771 C C . THR A 1 218 ? -19.862 -7.371 21.713 1.00 35.06 218 THR A C 1
ATOM 1773 O O . THR A 1 218 ? -20.410 -6.453 22.364 1.00 35.06 218 THR A O 1
#

Radius of gyration: 24.85 Å; chains: 1; bounding box: 46×55×72 Å

Organism: Klebsiella pneumoniae (NCBI:txid573)